Protein AF-A0A6I1W242-F1 (afdb_monomer)

Radius of gyration: 42.62 Å; Cα contacts (8 Å, |Δi|>4): 90; chains: 1; bounding box: 110×30×135 Å

Solvent-accessible surface area (backbone atoms only — not comparable to full-atom values): 15247 Å² total; per-residue (Å²): 80,67,44,73,43,41,58,95,74,35,85,92,40,70,44,79,77,44,82,46,81,60,97,54,82,74,78,93,69,61,89,66,45,49,77,55,68,86,46,95,60,32,31,38,37,34,41,68,89,64,54,77,47,79,47,56,86,70,88,88,85,89,86,69,98,73,87,86,86,87,70,98,73,85,88,86,88,71,98,73,87,87,88,86,73,97,75,87,87,86,87,86,70,95,71,87,85,85,90,86,63,95,83,72,87,87,88,85,65,98,82,74,84,89,85,86,56,96,74,81,78,91,85,87,70,98,82,77,85,87,86,86,70,96,79,80,85,84,85,86,71,96,70,87,85,86,85,88,72,94,71,85,88,84,85,86,62,92,90,68,84,89,86,87,61,103,72,79,80,49,77,56,101,90,45,41,54,65,57,54,51,51,57,50,52,52,50,54,52,52,53,52,51,55,60,72,69,62,78,82,77,86,76,90,130

Sequence (205 aa):
MVVVNFAYGIPIKPFIQNILPHGLSLPKVPKGDQIWQHSETAQQRVDADGNWSRQTDGRIQDFSADREVQALDNQEHYQSHSQTVDDHSKETVGGVKTIEALGAVKLLSGVSMSVAAVDDLHQATGRDLNLVVGDKYNATVGGDMQERIEGLRKSVAEDGQRSVAPKNWIGYKSLNLFQVVCDLLDLVQEMNTQLAGHTHLPGPS

Mean predicted aligned error: 10.01 Å

Secondary structure (DSSP, 8-state):
-EEEEEGGG-TT-EEEEEE---SSPPP---TT-EEEEEETTEEEEE-TT--EEEE-SS------S------S------S------SS------SS------SS------SS------SS------SS------SS------SS------SS------SS------SS---EETTEEHHHHHHHHHHHHHHHHHHHHH--PPPPP-

Foldseek 3Di:
DFDWDAVVNDPVRIDTPDDDDDPDDDDPDPPQKDWDAPDPQAIWIQHNVGDIDGGHPDDDDDDDPDDDDDDPDDDDDDPDDDDDDPDDDDDDDPDDDDDDDPPDDDDDDPPDDDDDDPDDDDDDDPDDDDDDDDPDDDDDDPDDDDDDDPDDDDDDDDPDDDDDDPDDADDDDPDGPVVVVVVVVVVVVVVVVVVVPDDDDDDDD

Structure (mmCIF, N/CA/C/O backbone):
data_AF-A0A6I1W242-F1
#
_entry.id   AF-A0A6I1W242-F1
#
loop_
_atom_site.group_PDB
_atom_site.id
_atom_site.type_symbol
_atom_site.label_atom_id
_atom_site.label_alt_id
_atom_site.label_comp_id
_atom_site.label_asym_id
_atom_site.label_entity_id
_atom_site.label_seq_id
_atom_site.pdbx_PDB_ins_code
_atom_site.Cartn_x
_atom_site.Cartn_y
_atom_site.Cartn_z
_atom_site.occupancy
_atom_site.B_iso_or_equiv
_atom_site.auth_seq_id
_atom_site.auth_comp_id
_atom_site.auth_asym_id
_atom_site.auth_atom_id
_atom_site.pdbx_PDB_model_num
ATOM 1 N N . MET A 1 1 ? 33.284 -2.658 -58.516 1.00 73.38 1 MET A N 1
ATOM 2 C CA . MET A 1 1 ? 34.566 -1.983 -58.806 1.00 73.38 1 MET A CA 1
ATOM 3 C C . MET A 1 1 ? 35.382 -2.112 -57.540 1.00 73.38 1 MET A C 1
ATOM 5 O O . MET A 1 1 ? 34.801 -2.027 -56.474 1.00 73.38 1 MET A O 1
ATOM 9 N N . VAL A 1 2 ? 36.671 -2.405 -57.601 1.00 84.06 2 VAL A N 1
ATOM 10 C CA . VAL A 1 2 ? 37.490 -2.584 -56.390 1.00 84.06 2 VAL A CA 1
ATOM 11 C C . VAL A 1 2 ? 38.633 -1.583 -56.410 1.00 84.06 2 VAL A C 1
ATOM 13 O O . VAL A 1 2 ? 39.138 -1.256 -57.481 1.00 84.06 2 VAL A O 1
ATOM 16 N N . VAL A 1 3 ? 39.023 -1.084 -55.240 1.00 88.12 3 VAL A N 1
ATOM 17 C CA . VAL A 1 3 ? 40.263 -0.324 -55.070 1.00 88.12 3 VAL A CA 1
ATOM 18 C C . VAL A 1 3 ? 41.350 -1.334 -54.734 1.00 88.12 3 VAL A C 1
ATOM 20 O O . VAL A 1 3 ? 41.378 -1.886 -53.631 1.00 88.12 3 VAL A O 1
ATOM 23 N N . VAL A 1 4 ? 42.210 -1.611 -55.711 1.00 88.50 4 VAL A N 1
ATOM 24 C CA . VAL A 1 4 ? 43.399 -2.450 -55.529 1.00 88.50 4 VAL A CA 1
ATOM 25 C C . VAL A 1 4 ? 44.562 -1.546 -55.161 1.00 88.50 4 VAL A C 1
ATOM 27 O O . VAL A 1 4 ? 44.801 -0.547 -55.837 1.00 88.50 4 VAL A O 1
ATOM 30 N N . ASN A 1 5 ? 45.281 -1.909 -54.105 1.00 92.25 5 ASN A N 1
ATOM 31 C CA . ASN A 1 5 ? 46.513 -1.248 -53.709 1.00 92.25 5 ASN A CA 1
ATOM 32 C C . ASN A 1 5 ? 47.670 -2.244 -53.666 1.00 92.25 5 ASN A C 1
ATOM 34 O O . ASN A 1 5 ? 47.464 -3.455 -53.685 1.00 92.25 5 ASN A O 1
ATOM 38 N N . PHE A 1 6 ? 48.897 -1.735 -53.629 1.00 94.06 6 PHE A N 1
ATOM 39 C CA . PHE A 1 6 ? 50.103 -2.554 -53.700 1.00 94.06 6 PHE A CA 1
ATOM 40 C C . PHE A 1 6 ? 50.882 -2.447 -52.398 1.00 94.06 6 PHE A C 1
ATOM 42 O O . PHE A 1 6 ? 51.293 -1.354 -52.000 1.00 94.06 6 PHE A O 1
ATOM 49 N N . ALA A 1 7 ? 51.081 -3.577 -51.719 1.00 89.25 7 ALA A N 1
ATOM 50 C CA . ALA A 1 7 ? 51.806 -3.602 -50.456 1.00 89.25 7 ALA A CA 1
ATOM 51 C C . ALA A 1 7 ? 53.214 -3.027 -50.661 1.00 89.25 7 ALA A C 1
ATOM 53 O O . ALA A 1 7 ? 53.950 -3.473 -51.544 1.00 89.25 7 ALA A O 1
ATOM 54 N N . TYR A 1 8 ? 53.578 -2.024 -49.856 1.00 88.88 8 TYR A N 1
ATOM 55 C CA . TYR A 1 8 ? 54.863 -1.316 -49.950 1.00 88.88 8 TYR A CA 1
ATOM 56 C C . TYR A 1 8 ? 55.146 -0.695 -51.335 1.00 88.88 8 TYR A C 1
ATOM 58 O O . TYR A 1 8 ? 56.302 -0.506 -51.699 1.00 88.88 8 TYR A O 1
ATOM 66 N N . GLY A 1 9 ? 54.109 -0.422 -52.136 1.00 87.69 9 GLY A N 1
ATOM 67 C CA . GLY A 1 9 ? 54.257 0.063 -53.512 1.00 87.69 9 GLY A CA 1
ATOM 68 C C . GLY A 1 9 ? 54.788 -0.983 -54.499 1.00 87.69 9 GLY A C 1
ATOM 69 O O . GLY A 1 9 ? 55.141 -0.625 -55.618 1.00 87.69 9 GLY A O 1
ATOM 70 N N . ILE A 1 10 ? 54.855 -2.264 -54.112 1.00 92.62 10 ILE A N 1
ATOM 71 C CA . ILE A 1 10 ? 55.388 -3.351 -54.943 1.00 92.62 10 ILE A CA 1
ATOM 72 C C . ILE A 1 10 ? 54.295 -3.844 -55.911 1.00 92.62 10 ILE A C 1
ATOM 74 O O . ILE A 1 10 ? 53.351 -4.499 -55.457 1.00 92.62 10 ILE A O 1
ATOM 78 N N . PRO A 1 11 ? 54.425 -3.642 -57.241 1.00 89.75 11 PRO A N 1
ATOM 79 C CA . PRO A 1 11 ? 53.366 -3.963 -58.209 1.00 89.75 11 PRO A CA 1
ATOM 80 C C . PRO A 1 11 ? 52.970 -5.446 -58.259 1.00 89.75 11 PRO A C 1
ATOM 82 O O . PRO A 1 11 ? 51.874 -5.790 -58.682 1.00 89.75 11 PRO A O 1
ATOM 85 N N . ILE A 1 12 ? 53.849 -6.342 -57.799 1.00 92.38 12 ILE A N 1
ATOM 86 C CA . ILE A 1 12 ? 53.593 -7.789 -57.752 1.00 92.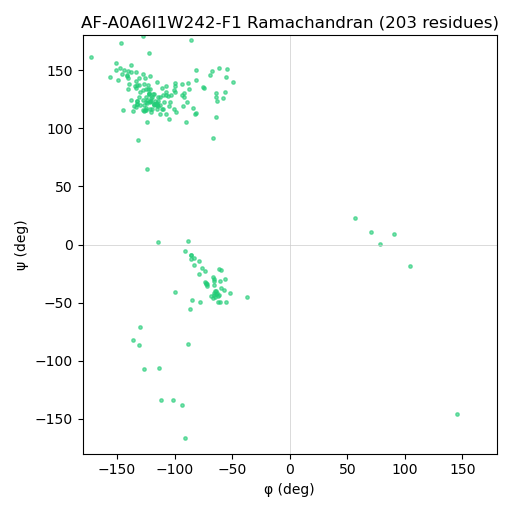38 12 ILE A CA 1
ATOM 87 C C . ILE A 1 12 ? 52.902 -8.252 -56.457 1.00 92.38 12 ILE A C 1
ATOM 89 O O . ILE A 1 12 ? 52.705 -9.449 -56.268 1.00 92.38 12 ILE A O 1
ATOM 93 N N . LYS A 1 13 ? 52.548 -7.333 -55.547 1.00 91.06 13 LYS A N 1
ATOM 94 C CA . LYS A 1 13 ? 51.862 -7.639 -54.280 1.00 91.06 13 LYS A CA 1
ATOM 95 C C . LYS A 1 13 ? 50.549 -6.857 -54.140 1.00 91.06 13 LYS A C 1
ATOM 97 O O . LYS A 1 13 ? 50.452 -5.992 -53.262 1.00 91.06 13 LYS A O 1
ATOM 102 N N . PRO A 1 14 ? 49.549 -7.111 -55.001 1.00 91.75 14 PRO A N 1
ATOM 103 C CA . PRO A 1 14 ? 48.255 -6.459 -54.878 1.00 91.75 14 PRO A CA 1
ATOM 104 C C . PRO A 1 14 ? 47.496 -6.961 -53.641 1.00 91.75 14 PRO A C 1
ATOM 106 O O . PRO A 1 14 ? 47.549 -8.142 -53.299 1.00 91.75 14 PRO A O 1
ATOM 109 N N . PHE A 1 15 ? 46.735 -6.074 -53.011 1.00 89.38 15 PHE A N 1
ATOM 110 C CA . PHE A 1 15 ? 45.684 -6.412 -52.059 1.00 89.38 15 PHE A CA 1
ATOM 111 C C . PHE A 1 15 ? 44.455 -5.531 -52.307 1.00 89.38 15 PHE A C 1
ATOM 113 O O . PHE A 1 15 ? 44.549 -4.430 -52.856 1.00 89.38 15 PHE A O 1
ATOM 120 N N . ILE A 1 16 ? 43.280 -6.023 -51.923 1.00 90.31 16 ILE A N 1
ATOM 121 C CA . ILE A 1 16 ? 42.033 -5.265 -52.039 1.00 90.31 16 ILE A CA 1
ATOM 122 C C . ILE A 1 16 ? 41.921 -4.371 -50.807 1.00 90.31 16 ILE A C 1
ATOM 124 O O . ILE A 1 16 ? 41.847 -4.877 -49.691 1.00 90.31 16 ILE A O 1
ATOM 128 N N . GLN A 1 17 ? 41.910 -3.052 -51.007 1.00 86.75 17 GLN A N 1
ATOM 129 C CA . GLN A 1 17 ? 41.689 -2.104 -49.915 1.00 86.75 17 GLN A CA 1
ATOM 130 C C . GLN A 1 17 ? 40.196 -1.904 -49.663 1.00 86.75 17 GLN A C 1
ATOM 132 O O . GLN A 1 17 ? 39.762 -1.963 -48.523 1.00 86.75 17 GLN A O 1
ATOM 137 N N . ASN A 1 18 ? 39.423 -1.674 -50.728 1.00 80.94 18 ASN A N 1
ATOM 138 C CA . ASN A 1 18 ? 37.984 -1.433 -50.648 1.00 80.94 18 ASN A CA 1
ATOM 139 C C . ASN A 1 18 ? 37.260 -2.130 -51.804 1.00 80.94 18 ASN A C 1
ATOM 141 O O . ASN A 1 18 ? 37.734 -2.123 -52.943 1.00 80.94 18 ASN A O 1
ATOM 145 N N . ILE A 1 19 ? 36.068 -2.661 -51.535 1.00 80.44 19 ILE A N 1
ATOM 146 C CA . ILE A 1 19 ? 35.127 -3.106 -52.566 1.00 80.44 19 ILE A CA 1
ATOM 147 C C . ILE A 1 19 ? 34.075 -2.007 -52.726 1.00 80.44 19 ILE A C 1
ATOM 149 O O . ILE A 1 19 ? 33.344 -1.705 -51.790 1.00 80.44 19 ILE A O 1
ATOM 153 N N . LEU A 1 20 ? 34.010 -1.392 -53.908 1.00 78.50 20 LEU A N 1
ATOM 154 C CA . LEU A 1 20 ? 33.016 -0.376 -54.247 1.00 78.50 20 LEU A CA 1
ATOM 155 C C . LEU A 1 20 ? 31.812 -1.043 -54.935 1.00 78.50 20 LEU A C 1
ATOM 157 O O . LEU A 1 20 ? 32.000 -1.779 -55.921 1.00 78.50 20 LEU A O 1
ATOM 161 N N . PRO A 1 21 ? 30.578 -0.778 -54.472 1.00 69.69 21 PRO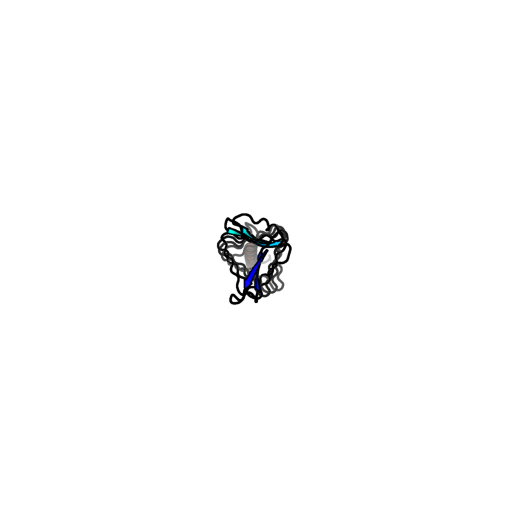 A N 1
ATOM 162 C CA . PRO A 1 21 ? 29.375 -1.322 -55.085 1.00 69.69 21 PRO A CA 1
ATOM 163 C C . PRO A 1 21 ? 29.256 -0.770 -56.509 1.00 69.69 21 PRO A C 1
ATOM 165 O O . PRO A 1 21 ? 29.038 0.417 -56.723 1.00 69.69 21 PRO A O 1
ATOM 168 N N . HIS A 1 22 ? 29.465 -1.626 -57.505 1.00 65.69 22 HIS A N 1
ATOM 169 C CA . HIS A 1 22 ? 29.358 -1.270 -58.919 1.00 65.69 22 HIS A CA 1
ATOM 170 C C . HIS A 1 22 ? 28.284 -2.145 -59.542 1.00 65.69 22 HIS A C 1
ATOM 172 O O . HIS A 1 22 ? 28.336 -3.361 -59.385 1.00 65.69 22 HIS A O 1
ATOM 178 N N . GLY A 1 23 ? 27.309 -1.522 -60.202 1.00 65.69 23 GLY A N 1
ATOM 179 C CA . GLY A 1 23 ? 26.122 -2.209 -60.720 1.00 65.69 23 GLY A CA 1
ATOM 180 C C . GLY A 1 23 ? 25.051 -2.521 -59.667 1.00 65.69 23 GLY A C 1
ATOM 181 O O . GLY A 1 23 ? 24.012 -3.067 -60.017 1.00 65.69 23 GLY A O 1
ATOM 182 N N . LEU A 1 24 ? 25.269 -2.151 -58.400 1.00 63.22 24 LEU A N 1
ATOM 183 C CA . LEU A 1 24 ? 24.272 -2.230 -57.333 1.00 63.22 24 LEU A CA 1
ATOM 184 C C . LEU A 1 24 ? 23.797 -0.817 -56.999 1.00 63.22 24 LEU A C 1
ATOM 186 O O . LEU A 1 24 ? 24.618 0.070 -56.758 1.00 63.22 24 LEU A O 1
ATOM 190 N N . SER A 1 25 ? 22.482 -0.598 -56.982 1.00 62.00 25 SER A N 1
ATOM 191 C CA . SER A 1 25 ? 21.918 0.633 -56.434 1.00 62.00 25 SER A CA 1
ATOM 192 C C . SER A 1 25 ? 22.234 0.691 -54.944 1.00 62.00 25 SER A C 1
ATOM 194 O O . SER A 1 25 ? 21.918 -0.251 -54.215 1.00 62.00 25 SER A O 1
ATOM 196 N N . LEU A 1 26 ? 22.835 1.792 -54.489 1.00 63.25 26 LEU A N 1
ATOM 197 C CA . LEU A 1 26 ? 22.922 2.068 -53.059 1.00 63.25 26 LEU A CA 1
ATOM 198 C C . LEU A 1 26 ? 21.501 2.053 -52.470 1.00 63.25 26 LEU A C 1
ATOM 200 O O . LEU A 1 26 ? 20.568 2.501 -53.150 1.00 63.25 26 LEU A O 1
ATOM 204 N N . PRO A 1 27 ? 21.315 1.557 -51.233 1.00 65.19 27 PRO A N 1
ATOM 205 C CA . PRO A 1 27 ? 20.060 1.747 -50.523 1.00 65.19 27 PRO A CA 1
ATOM 206 C C . PRO A 1 27 ? 19.674 3.227 -50.588 1.00 65.19 27 PRO A C 1
ATOM 208 O O . PRO A 1 27 ? 20.545 4.095 -50.504 1.00 65.19 27 PRO A O 1
ATOM 211 N N . LYS A 1 28 ? 18.387 3.530 -50.784 1.00 70.75 28 LYS A N 1
ATOM 212 C CA . LYS A 1 28 ? 17.911 4.917 -50.809 1.00 70.75 28 LYS A CA 1
ATOM 213 C C . LYS A 1 28 ? 18.077 5.521 -49.413 1.00 70.75 28 LYS A C 1
ATOM 215 O O . LYS A 1 28 ? 17.188 5.394 -48.583 1.00 70.75 28 LYS A O 1
ATOM 220 N N . VAL A 1 29 ? 19.215 6.160 -49.165 1.00 81.31 29 VAL A N 1
ATOM 221 C CA . VAL A 1 29 ? 19.476 6.944 -47.955 1.00 81.31 29 VAL A CA 1
ATOM 222 C C . VAL A 1 29 ? 19.247 8.414 -48.310 1.00 81.31 29 VAL A C 1
ATOM 224 O O . VAL A 1 29 ? 19.959 8.936 -49.175 1.00 81.31 29 VAL A O 1
ATOM 227 N N . PRO A 1 30 ? 18.233 9.081 -47.730 1.00 83.12 30 PRO A N 1
ATOM 228 C CA . PRO A 1 30 ? 18.022 10.510 -47.924 1.00 83.12 30 PRO A CA 1
ATOM 229 C C . PRO A 1 30 ? 19.270 11.326 -47.570 1.00 83.12 30 PRO A C 1
ATOM 231 O O . PRO A 1 30 ? 20.089 10.937 -46.739 1.00 83.12 30 PRO A O 1
ATOM 234 N N . LYS A 1 31 ? 19.437 12.480 -48.220 1.00 84.19 31 LYS A N 1
ATOM 235 C CA . LYS A 1 31 ? 20.585 13.354 -47.965 1.00 84.19 31 LYS A CA 1
ATOM 236 C C . LYS A 1 31 ? 20.548 13.851 -46.515 1.00 84.19 31 LYS A C 1
ATOM 238 O O . LYS A 1 31 ? 19.601 14.531 -46.145 1.00 84.19 31 LYS A O 1
ATOM 243 N N . GLY A 1 32 ? 21.621 13.597 -45.768 1.00 86.44 32 GLY A N 1
ATOM 244 C CA . GLY A 1 32 ? 21.771 14.015 -44.367 1.00 86.44 32 GLY A CA 1
ATOM 245 C C . GLY A 1 32 ? 21.583 12.875 -43.368 1.00 86.44 32 GLY A C 1
ATOM 246 O O . GLY A 1 32 ? 22.103 12.963 -42.262 1.00 86.44 32 GLY A O 1
ATOM 247 N N . ASP A 1 33 ? 20.952 11.780 -43.785 1.00 90.62 33 ASP A N 1
ATOM 248 C CA . ASP A 1 33 ? 20.716 10.633 -42.919 1.00 90.62 33 ASP A CA 1
ATOM 249 C C . ASP A 1 33 ? 21.944 9.724 -42.821 1.00 90.62 33 ASP A C 1
ATOM 251 O O . ASP A 1 33 ? 22.695 9.546 -43.787 1.00 90.62 33 ASP A O 1
ATOM 255 N N . GLN A 1 34 ? 22.093 9.059 -41.676 1.00 90.25 34 GLN A N 1
ATOM 256 C CA . GLN A 1 34 ? 22.987 7.912 -41.528 1.00 90.25 34 GLN A CA 1
ATOM 257 C C . GLN A 1 34 ? 22.179 6.711 -41.046 1.00 90.25 34 GLN A C 1
ATOM 259 O O . GLN A 1 34 ? 21.417 6.807 -40.086 1.00 90.25 34 GLN A O 1
ATOM 264 N N . ILE A 1 35 ? 22.335 5.578 -41.733 1.00 90.69 35 ILE A N 1
ATOM 265 C CA . ILE A 1 35 ? 21.567 4.358 -41.470 1.00 90.69 35 ILE A CA 1
ATOM 266 C C . ILE A 1 35 ? 22.530 3.187 -41.276 1.00 90.69 35 ILE A C 1
ATOM 268 O O . ILE A 1 35 ? 23.334 2.877 -42.158 1.00 90.69 35 ILE A O 1
ATOM 272 N N . TRP A 1 36 ? 22.415 2.511 -40.135 1.00 90.00 36 TRP A N 1
ATOM 273 C CA . TRP A 1 36 ? 23.018 1.209 -39.857 1.00 90.00 36 TRP A CA 1
ATOM 274 C C . TRP A 1 36 ? 21.917 0.151 -39.915 1.00 90.00 36 TRP A C 1
ATOM 276 O O . TRP A 1 36 ? 21.060 0.105 -39.037 1.00 90.00 36 TRP A O 1
ATOM 286 N N . GLN A 1 37 ? 21.907 -0.683 -40.956 1.00 89.31 37 GLN A N 1
ATOM 287 C CA . GLN A 1 37 ? 20.792 -1.597 -41.228 1.00 89.31 37 GLN A CA 1
ATOM 288 C C . GLN A 1 37 ? 21.246 -2.993 -41.648 1.00 89.31 37 GLN A C 1
ATOM 290 O O . GLN A 1 37 ? 22.259 -3.152 -42.330 1.00 89.31 37 GLN A O 1
ATOM 295 N N . HIS A 1 38 ? 20.431 -3.985 -41.289 1.00 87.12 38 HIS A N 1
ATOM 296 C CA . HIS A 1 38 ? 20.420 -5.309 -41.914 1.00 87.12 38 HIS A CA 1
ATOM 297 C C . HIS A 1 38 ? 19.275 -5.419 -42.940 1.00 87.12 38 HIS A C 1
ATOM 299 O O . HIS A 1 38 ? 19.464 -5.956 -44.030 1.00 87.12 38 HIS A O 1
ATOM 305 N N . SER A 1 39 ? 18.101 -4.872 -42.611 1.00 87.31 39 SER A N 1
ATOM 306 C CA . SER A 1 39 ? 16.901 -4.787 -43.456 1.00 87.31 39 SER A CA 1
ATOM 307 C C . SER A 1 39 ? 16.134 -3.497 -43.144 1.00 87.31 39 SER A C 1
ATOM 309 O O . SER A 1 39 ? 16.447 -2.805 -42.179 1.00 87.31 39 SER A O 1
ATOM 311 N N . GLU A 1 40 ? 15.086 -3.196 -43.914 1.00 84.94 40 GLU A N 1
ATOM 312 C CA . GLU A 1 40 ? 14.205 -2.048 -43.642 1.00 84.94 40 GLU A CA 1
ATOM 313 C C . GLU A 1 40 ? 13.506 -2.145 -42.270 1.00 84.94 40 GLU A C 1
ATOM 315 O O . GLU A 1 40 ? 13.273 -1.132 -41.615 1.00 84.94 40 GLU A O 1
ATOM 320 N N . THR A 1 41 ? 13.217 -3.364 -41.801 1.00 91.06 41 THR A N 1
ATOM 321 C CA . THR A 1 41 ? 12.591 -3.619 -40.494 1.00 91.06 41 THR A CA 1
ATOM 322 C C . THR A 1 41 ? 13.584 -3.690 -39.337 1.00 91.06 41 THR A C 1
ATOM 324 O O . THR A 1 41 ? 13.144 -3.644 -38.193 1.00 91.06 41 THR A O 1
ATOM 327 N N . ALA A 1 42 ? 14.894 -3.772 -39.605 1.00 95.06 42 ALA A N 1
ATOM 328 C CA . ALA A 1 42 ? 15.957 -3.902 -38.609 1.00 95.06 42 ALA A CA 1
ATOM 329 C C . ALA A 1 42 ? 17.091 -2.901 -38.886 1.00 95.06 42 ALA A C 1
ATOM 331 O O . ALA A 1 42 ? 18.057 -3.196 -39.605 1.00 95.06 42 ALA A O 1
ATOM 332 N N . GLN A 1 43 ? 16.963 -1.711 -38.294 1.00 93.81 43 GLN A N 1
ATOM 333 C CA . GLN A 1 43 ? 17.858 -0.581 -38.523 1.00 93.81 43 GLN A CA 1
ATOM 334 C C . GLN A 1 43 ? 17.977 0.362 -37.320 1.00 93.81 43 GLN A C 1
ATOM 336 O O . GLN A 1 43 ? 17.084 0.473 -36.478 1.00 93.81 43 GLN A O 1
ATOM 341 N N . GLN A 1 44 ? 19.092 1.083 -37.279 1.00 96.50 44 GLN A N 1
ATOM 342 C CA . GLN A 1 44 ? 19.274 2.294 -36.491 1.00 96.50 44 GLN A CA 1
ATOM 343 C C . GLN A 1 44 ? 19.546 3.450 -37.445 1.00 96.50 44 GLN A C 1
ATOM 345 O O . GLN A 1 44 ? 20.395 3.335 -38.331 1.00 96.50 44 GLN A O 1
ATOM 350 N N . ARG A 1 45 ? 18.815 4.549 -37.285 1.00 94.38 45 ARG A N 1
ATOM 351 C CA . ARG A 1 45 ? 18.892 5.706 -38.177 1.00 94.38 45 ARG A CA 1
ATOM 352 C C . ARG A 1 45 ? 18.975 6.989 -37.376 1.00 94.38 45 ARG A C 1
ATOM 354 O O . ARG A 1 45 ? 18.182 7.179 -36.456 1.00 94.38 45 ARG A O 1
ATOM 361 N N . VAL A 1 46 ? 19.891 7.856 -37.791 1.00 96.50 46 VAL A N 1
ATOM 362 C CA . VAL A 1 46 ? 19.876 9.282 -37.470 1.00 96.50 46 VAL A CA 1
ATOM 363 C C . VAL A 1 46 ? 19.455 10.049 -38.721 1.00 96.50 46 VAL A C 1
ATOM 365 O O . VAL A 1 46 ? 19.993 9.798 -39.804 1.00 96.50 46 VAL A O 1
ATOM 368 N N . ASP A 1 47 ? 18.448 10.909 -38.601 1.00 94.31 47 ASP A N 1
ATOM 369 C CA . ASP A 1 47 ? 17.989 11.752 -39.709 1.00 94.31 47 ASP A CA 1
ATOM 370 C C . ASP A 1 47 ? 18.798 13.057 -39.825 1.00 94.31 47 ASP A C 1
ATOM 372 O O . ASP A 1 47 ? 19.678 13.345 -39.010 1.00 94.31 47 ASP A O 1
ATOM 376 N N . ALA A 1 48 ? 18.511 13.848 -40.860 1.00 94.56 48 ALA A N 1
ATOM 377 C CA . ALA A 1 48 ? 19.163 15.137 -41.090 1.00 94.56 48 ALA A CA 1
ATOM 378 C C . ALA A 1 48 ? 18.980 16.160 -39.945 1.00 94.56 48 ALA A C 1
ATOM 380 O O . ALA A 1 48 ? 19.805 17.068 -39.827 1.00 94.56 48 ALA A O 1
ATOM 381 N N . ASP A 1 49 ? 17.944 16.006 -39.113 1.00 96.06 49 ASP A N 1
ATOM 382 C CA . ASP A 1 49 ? 17.654 16.869 -37.960 1.00 96.06 49 ASP A CA 1
ATOM 383 C C . ASP A 1 49 ? 18.321 16.354 -36.666 1.00 96.06 49 ASP A C 1
ATOM 385 O O . ASP A 1 49 ? 18.310 17.035 -35.640 1.00 96.06 49 ASP A O 1
ATOM 389 N N . GLY A 1 50 ? 18.954 15.175 -36.713 1.00 94.44 50 GLY A N 1
ATOM 390 C CA . GLY A 1 50 ? 19.663 14.555 -35.595 1.00 94.44 50 GLY A CA 1
ATOM 391 C C . GLY A 1 50 ? 18.803 13.629 -34.731 1.00 94.44 50 GLY A C 1
ATOM 392 O O . GLY A 1 50 ? 19.277 13.174 -33.686 1.00 94.44 50 GLY A O 1
ATOM 393 N N . ASN A 1 51 ? 17.571 13.314 -35.141 1.00 96.31 51 ASN A N 1
ATOM 394 C CA . ASN A 1 51 ? 16.706 12.399 -34.399 1.00 96.31 51 ASN A CA 1
ATOM 395 C C . ASN A 1 51 ? 17.178 10.958 -34.575 1.00 96.31 51 ASN A C 1
ATOM 397 O O . ASN A 1 51 ? 17.429 10.513 -35.695 1.00 96.31 51 ASN A O 1
ATOM 401 N N . TRP A 1 52 ? 17.233 10.204 -33.477 1.00 97.00 52 TRP A N 1
ATOM 402 C CA . TRP A 1 52 ? 17.613 8.793 -33.488 1.00 97.00 52 TRP A CA 1
ATOM 403 C C . TRP A 1 52 ? 16.389 7.883 -33.429 1.00 97.00 52 TRP A C 1
ATOM 405 O O . TRP A 1 52 ? 15.488 8.072 -32.615 1.00 97.00 52 TRP A O 1
ATOM 415 N N . SER A 1 53 ? 16.393 6.838 -34.253 1.00 95.94 53 SER A N 1
ATOM 416 C CA . SER A 1 53 ? 15.408 5.757 -34.220 1.00 95.94 53 SER A CA 1
ATOM 417 C C . SER A 1 53 ? 16.105 4.398 -34.236 1.00 95.94 53 SER A C 1
ATOM 419 O O . SER A 1 53 ? 17.064 4.187 -34.980 1.00 95.94 53 SER A O 1
ATOM 421 N N . ARG A 1 54 ? 15.625 3.468 -33.403 1.00 96.44 54 ARG A N 1
ATOM 422 C CA . ARG A 1 54 ? 16.034 2.056 -33.381 1.00 96.44 54 ARG A CA 1
ATOM 423 C C . ARG A 1 54 ? 14.793 1.210 -33.627 1.00 96.44 54 ARG A C 1
ATOM 425 O O . ARG A 1 54 ? 13.874 1.220 -32.816 1.00 96.44 54 ARG A O 1
ATOM 432 N N . GLN A 1 55 ? 14.786 0.471 -34.727 1.00 95.44 55 GLN A N 1
ATOM 433 C CA . GLN A 1 55 ? 13.684 -0.398 -35.120 1.00 95.44 55 GLN A CA 1
ATOM 434 C C . GLN A 1 55 ? 14.206 -1.810 -35.371 1.00 95.44 55 GLN A C 1
ATOM 436 O O . GLN A 1 55 ? 15.276 -1.990 -35.952 1.00 95.44 55 GLN A O 1
ATOM 441 N N . THR A 1 56 ? 13.461 -2.812 -34.912 1.00 96.00 56 THR A N 1
ATOM 442 C CA . THR A 1 56 ? 13.720 -4.223 -35.202 1.00 96.00 56 THR A CA 1
ATOM 443 C C . THR A 1 56 ? 12.433 -5.031 -35.052 1.00 96.00 56 THR A C 1
ATOM 445 O O . THR A 1 56 ? 11.618 -4.739 -34.179 1.00 96.00 56 THR A O 1
ATOM 448 N N . ASP A 1 57 ? 12.250 -6.040 -35.896 1.00 95.38 57 ASP A N 1
ATOM 449 C CA . ASP A 1 57 ? 11.276 -7.127 -35.720 1.00 95.38 57 ASP A CA 1
ATOM 450 C C . ASP A 1 57 ? 11.842 -8.279 -34.865 1.00 95.38 57 ASP A C 1
ATOM 452 O O . ASP A 1 57 ? 11.119 -9.193 -34.462 1.00 95.38 57 ASP A O 1
ATOM 456 N N . GLY A 1 58 ? 13.144 -8.227 -34.571 1.00 94.31 58 GLY A N 1
ATOM 457 C CA . GLY A 1 58 ? 13.853 -9.156 -33.708 1.00 94.31 58 GLY A CA 1
ATOM 458 C C . GLY A 1 58 ? 13.901 -8.724 -32.241 1.00 94.31 58 GLY A C 1
ATOM 459 O O . GLY A 1 58 ? 13.209 -7.821 -31.777 1.00 94.31 58 GLY A O 1
ATOM 460 N N . ARG A 1 59 ? 14.765 -9.394 -31.475 1.00 96.38 59 ARG A N 1
ATOM 461 C CA . ARG A 1 59 ? 14.965 -9.122 -30.047 1.00 96.38 59 ARG A CA 1
ATOM 462 C C . ARG A 1 59 ? 16.024 -8.039 -29.829 1.00 96.38 59 ARG A C 1
ATOM 464 O O . ARG A 1 59 ? 17.090 -8.086 -30.436 1.00 96.38 59 ARG A O 1
ATOM 471 N N . ILE A 1 60 ? 15.764 -7.136 -28.886 1.00 96.75 60 ILE A N 1
ATOM 472 C CA . ILE A 1 60 ? 16.765 -6.232 -28.307 1.00 96.75 60 ILE A CA 1
ATOM 473 C C . ILE A 1 60 ? 17.228 -6.804 -26.965 1.00 96.75 60 ILE A C 1
ATOM 475 O O . ILE A 1 60 ? 16.405 -7.184 -26.134 1.00 96.75 60 ILE A O 1
ATOM 479 N N . GLN A 1 61 ? 18.543 -6.880 -26.763 1.00 96.81 61 GLN A N 1
ATOM 480 C CA . GLN A 1 61 ? 19.161 -7.173 -25.472 1.00 96.81 61 GLN A CA 1
ATOM 481 C C . GLN A 1 61 ? 20.274 -6.158 -25.253 1.00 96.81 61 GLN A C 1
ATOM 483 O O . GLN A 1 61 ? 21.175 -6.057 -26.084 1.00 96.81 61 GLN A O 1
ATOM 488 N N . ASP A 1 62 ? 20.203 -5.431 -24.146 1.00 95.94 62 ASP A N 1
ATOM 489 C CA . ASP A 1 62 ? 21.226 -4.472 -23.758 1.00 95.94 62 ASP A CA 1
ATOM 490 C C . ASP A 1 62 ? 21.865 -4.980 -22.458 1.00 95.94 62 ASP A C 1
ATOM 492 O O . ASP A 1 62 ? 21.178 -5.219 -21.466 1.00 95.94 62 ASP A O 1
ATOM 496 N N . PHE A 1 63 ? 23.180 -5.194 -22.490 1.00 96.06 63 PHE A N 1
ATOM 497 C CA . PHE A 1 63 ? 23.978 -5.586 -21.332 1.00 96.06 63 PHE A CA 1
ATOM 498 C C . PHE A 1 63 ? 24.963 -4.465 -21.049 1.00 96.06 63 PHE A C 1
ATOM 500 O O . PHE A 1 63 ? 25.770 -4.109 -21.909 1.00 96.06 63 PHE A O 1
ATOM 507 N N . SER A 1 64 ? 24.897 -3.910 -19.850 1.00 96.00 64 SER A N 1
ATOM 508 C CA . SER A 1 64 ? 25.738 -2.795 -19.445 1.00 96.00 64 SER A CA 1
ATOM 509 C C . SER A 1 64 ? 26.079 -2.915 -17.968 1.00 96.00 64 SER A C 1
ATOM 511 O O . SER A 1 64 ? 25.272 -3.398 -17.179 1.00 96.00 64 SER A O 1
ATOM 513 N N . ALA A 1 65 ? 27.280 -2.474 -17.596 1.00 96.62 65 ALA A N 1
ATOM 514 C CA . ALA A 1 65 ? 27.646 -2.332 -16.189 1.00 96.62 65 ALA A CA 1
ATOM 515 C C . ALA A 1 65 ? 26.925 -1.138 -15.544 1.00 96.62 65 ALA A C 1
ATOM 517 O O . ALA A 1 65 ? 26.558 -1.202 -14.377 1.00 96.62 65 ALA A O 1
ATOM 518 N N . ASP A 1 66 ? 26.706 -0.078 -16.324 1.00 96.69 66 ASP A N 1
ATOM 519 C CA . ASP A 1 66 ? 25.984 1.121 -15.918 1.00 96.69 66 ASP A CA 1
ATOM 520 C C . ASP A 1 66 ? 25.124 1.628 -17.082 1.00 96.69 66 ASP A C 1
ATOM 522 O O . ASP A 1 66 ? 25.501 1.488 -18.251 1.00 96.69 66 ASP A O 1
ATOM 526 N N . ARG A 1 67 ? 23.953 2.174 -16.764 1.00 96.81 67 ARG A N 1
ATOM 527 C CA . ARG A 1 67 ? 23.025 2.773 -17.724 1.00 96.81 67 ARG A CA 1
ATOM 528 C C . ARG A 1 67 ? 22.339 3.955 -17.062 1.00 96.81 67 ARG A C 1
ATOM 530 O O . ARG A 1 67 ? 21.509 3.785 -16.175 1.00 96.81 67 ARG A O 1
ATOM 537 N N . GLU A 1 68 ? 22.601 5.133 -17.604 1.00 96.50 68 GLU A N 1
ATOM 538 C CA . GLU A 1 68 ? 21.918 6.363 -17.240 1.00 96.50 68 GLU A CA 1
ATOM 539 C C . GLU A 1 68 ? 21.031 6.823 -18.400 1.00 96.50 68 GLU A C 1
ATOM 541 O O . GLU A 1 68 ? 21.440 6.811 -19.562 1.00 96.50 68 GLU A O 1
ATOM 546 N N . VAL A 1 69 ? 19.796 7.211 -18.085 1.00 96.62 69 VAL A N 1
ATOM 547 C CA . VAL A 1 69 ? 18.863 7.804 -19.045 1.00 96.62 69 VAL A CA 1
ATOM 548 C C . VAL A 1 69 ? 18.415 9.138 -18.474 1.00 96.62 69 VAL A C 1
ATOM 550 O O . VAL A 1 69 ? 17.774 9.184 -17.428 1.00 96.62 69 VAL A O 1
ATOM 553 N N . GLN A 1 70 ? 18.754 10.220 -19.166 1.00 96.31 70 GLN A N 1
ATOM 554 C CA . GLN A 1 70 ? 18.283 11.562 -18.850 1.00 96.31 70 GLN A CA 1
ATOM 555 C C . GLN A 1 70 ? 17.453 12.068 -20.024 1.00 96.31 70 GLN A C 1
ATOM 557 O O . GLN A 1 70 ? 17.930 12.116 -21.157 1.00 96.31 70 GLN A O 1
ATOM 562 N N . ALA A 1 71 ? 16.210 12.442 -19.749 1.00 95.81 71 ALA A N 1
ATOM 563 C CA . ALA A 1 71 ? 15.300 13.003 -20.732 1.00 95.81 71 ALA A CA 1
ATOM 564 C C . ALA A 1 71 ? 14.430 14.073 -20.068 1.00 95.81 71 ALA A C 1
ATOM 566 O O . ALA A 1 71 ? 14.147 13.996 -18.873 1.00 95.81 71 ALA A O 1
ATOM 567 N N . LEU A 1 72 ? 14.007 15.069 -20.849 1.00 96.44 72 LEU A N 1
ATOM 568 C CA . LEU A 1 72 ? 13.010 16.044 -20.396 1.00 96.44 72 LEU A CA 1
ATOM 569 C C . LEU A 1 72 ? 11.615 15.411 -20.302 1.00 96.44 72 LEU A C 1
ATOM 571 O O . LEU A 1 72 ? 10.858 15.743 -19.397 1.00 96.44 72 LEU A O 1
ATOM 575 N N . ASP A 1 73 ? 11.306 14.498 -21.225 1.00 96.81 73 ASP A N 1
ATOM 576 C CA . ASP A 1 73 ? 10.097 13.678 -21.243 1.00 96.81 73 ASP A CA 1
ATOM 577 C C . ASP A 1 73 ? 10.466 12.251 -21.668 1.00 96.81 73 ASP A C 1
ATOM 579 O O . ASP A 1 73 ? 11.282 12.067 -22.575 1.00 96.81 73 ASP A O 1
ATOM 583 N N . ASN A 1 74 ? 9.882 11.250 -21.010 1.00 96.56 74 ASN A N 1
ATOM 584 C CA . ASN A 1 74 ? 10.063 9.839 -21.344 1.00 96.56 74 ASN A CA 1
ATOM 585 C C . ASN A 1 74 ? 8.705 9.142 -21.316 1.00 96.56 74 ASN A C 1
ATOM 587 O O . ASN A 1 74 ? 8.058 9.070 -20.272 1.00 96.56 74 ASN A O 1
ATOM 591 N N . GLN A 1 75 ? 8.302 8.597 -22.459 1.00 96.69 75 GLN A N 1
ATOM 592 C CA . GLN A 1 75 ? 7.065 7.843 -22.602 1.00 96.69 75 GLN A CA 1
ATOM 593 C C . GLN A 1 75 ? 7.392 6.433 -23.063 1.00 96.69 75 GLN A C 1
ATOM 595 O O . GLN A 1 75 ? 8.045 6.230 -24.086 1.00 96.69 75 GLN A O 1
ATOM 600 N N . GLU A 1 76 ? 6.899 5.455 -22.315 1.00 96.56 76 GLU A N 1
ATOM 601 C CA . GLU A 1 76 ? 7.095 4.048 -22.619 1.00 96.56 76 GLU A CA 1
ATOM 602 C C . GLU A 1 76 ? 5.737 3.369 -22.766 1.00 96.56 76 GLU A C 1
ATOM 604 O O . GLU A 1 76 ? 4.855 3.507 -21.917 1.00 96.56 76 GLU A O 1
ATOM 609 N N . HIS A 1 77 ? 5.558 2.634 -23.862 1.00 96.56 77 HIS A N 1
ATOM 610 C CA . HIS A 1 77 ? 4.335 1.892 -24.131 1.00 96.56 77 HIS A CA 1
ATOM 611 C C . HIS A 1 77 ? 4.658 0.414 -24.300 1.00 96.56 77 HIS A C 1
ATOM 613 O O . HIS A 1 77 ? 5.442 0.026 -25.168 1.00 96.56 77 HIS A O 1
ATOM 619 N N . TYR A 1 78 ? 4.018 -0.413 -23.481 1.00 96.06 78 TYR A N 1
ATOM 620 C CA . TYR A 1 78 ? 4.232 -1.850 -23.461 1.00 96.06 78 TYR A CA 1
ATOM 621 C C . TYR A 1 78 ? 2.896 -2.581 -23.504 1.00 96.06 78 TYR A C 1
ATOM 623 O O . TYR A 1 78 ? 1.941 -2.190 -22.836 1.00 96.06 78 TYR A O 1
ATOM 631 N N . GLN A 1 79 ? 2.854 -3.708 -24.213 1.00 96.94 79 GLN A N 1
ATOM 632 C CA . GLN A 1 79 ? 1.767 -4.675 -24.041 1.00 96.94 79 GLN A CA 1
ATOM 633 C C . GLN A 1 79 ? 1.894 -5.419 -22.698 1.00 96.94 79 GLN A C 1
ATOM 635 O O . GLN A 1 79 ? 0.896 -5.777 -22.079 1.00 96.94 79 GLN A O 1
ATOM 640 N N . SER A 1 80 ? 3.130 -5.662 -22.254 1.00 96.38 80 SER A N 1
ATOM 641 C CA . SER A 1 80 ? 3.474 -6.311 -20.989 1.00 96.38 80 SER A CA 1
ATOM 642 C C . SER A 1 80 ? 4.806 -5.764 -20.482 1.00 96.38 80 SER A C 1
ATOM 644 O O . SER A 1 80 ? 5.719 -5.542 -21.276 1.00 96.38 80 SER A O 1
ATOM 646 N N . HIS A 1 81 ? 4.918 -5.568 -19.170 1.00 97.06 81 HIS A N 1
ATOM 647 C CA . HIS A 1 81 ? 6.135 -5.121 -18.503 1.00 97.06 81 HIS A CA 1
ATOM 648 C C . HIS A 1 81 ? 6.381 -5.977 -17.256 1.00 97.06 81 HIS A C 1
ATOM 650 O O . HIS A 1 81 ? 5.457 -6.261 -16.493 1.00 97.06 81 HIS A O 1
ATOM 656 N N . SER A 1 82 ? 7.630 -6.391 -17.059 1.00 97.38 82 SER A N 1
ATOM 657 C CA . SER A 1 82 ? 8.087 -7.105 -15.871 1.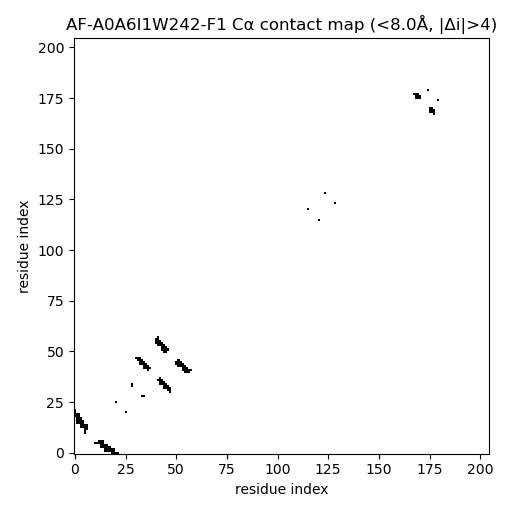00 97.38 82 SER A CA 1
ATOM 658 C C . SER A 1 82 ? 9.462 -6.582 -15.505 1.00 97.38 82 SER A C 1
ATOM 660 O O . SER A 1 82 ? 10.335 -6.482 -16.365 1.00 97.38 82 SER A O 1
ATOM 662 N N . GLN A 1 83 ? 9.656 -6.306 -14.222 1.00 97.44 83 GLN A N 1
ATOM 663 C CA . GLN A 1 83 ? 10.920 -5.837 -13.685 1.00 97.44 83 GLN A CA 1
ATOM 664 C C . GLN A 1 83 ? 11.292 -6.687 -12.476 1.00 97.44 83 GLN A C 1
ATOM 666 O O . GLN A 1 83 ? 10.480 -6.912 -11.579 1.00 97.44 83 GLN A O 1
ATOM 671 N N . THR A 1 84 ? 12.533 -7.152 -12.457 1.00 97.94 84 THR A N 1
ATOM 672 C CA . THR A 1 84 ? 13.130 -7.856 -11.324 1.00 97.94 84 THR A CA 1
ATOM 673 C C . THR A 1 84 ? 14.370 -7.082 -10.918 1.00 97.94 84 THR A C 1
ATOM 675 O O . THR A 1 84 ? 15.167 -6.702 -11.773 1.00 97.94 84 THR A O 1
ATOM 678 N N . VAL A 1 85 ? 14.484 -6.793 -9.625 1.00 97.81 85 VAL A N 1
ATOM 679 C CA . VAL A 1 85 ? 15.595 -6.040 -9.043 1.00 97.81 85 VAL A CA 1
ATOM 680 C C . VAL A 1 85 ? 16.157 -6.890 -7.917 1.00 97.81 85 VAL A C 1
ATOM 682 O O . VAL A 1 85 ? 15.421 -7.226 -6.992 1.00 97.81 85 VAL A O 1
ATOM 685 N N . ASP A 1 86 ? 17.432 -7.254 -8.020 1.00 97.50 86 ASP A N 1
ATOM 686 C CA . ASP A 1 86 ? 18.065 -8.200 -7.092 1.00 97.50 86 ASP A CA 1
ATOM 687 C C . ASP A 1 86 ? 18.399 -7.577 -5.731 1.00 97.50 86 ASP A C 1
ATOM 689 O O . ASP A 1 86 ? 18.569 -8.296 -4.749 1.00 97.50 86 ASP A O 1
ATOM 693 N N . ASP A 1 87 ? 18.480 -6.247 -5.671 1.00 97.69 87 ASP A N 1
ATOM 694 C CA . ASP A 1 87 ? 18.797 -5.503 -4.455 1.00 97.69 87 ASP A CA 1
ATOM 695 C C . ASP A 1 87 ? 17.738 -4.423 -4.171 1.00 97.69 87 ASP A C 1
ATOM 697 O O . ASP A 1 87 ? 16.608 -4.732 -3.785 1.00 97.69 87 ASP A O 1
ATOM 701 N N . HIS A 1 88 ? 18.054 -3.142 -4.373 1.00 97.06 88 HIS A N 1
ATOM 702 C CA . HIS A 1 88 ? 17.163 -2.040 -4.013 1.00 97.06 88 HIS A CA 1
ATOM 703 C C . HIS A 1 88 ? 16.527 -1.367 -5.231 1.00 97.06 88 HIS A C 1
ATOM 705 O O . HIS A 1 88 ? 17.198 -1.026 -6.202 1.00 97.06 88 HIS A O 1
ATOM 711 N N . SER A 1 89 ? 15.223 -1.091 -5.140 1.00 97.81 89 SER A N 1
ATOM 712 C CA . SER A 1 89 ? 14.501 -0.228 -6.078 1.00 97.81 89 SER A CA 1
ATOM 713 C C . SER A 1 89 ? 14.022 1.022 -5.347 1.00 97.81 89 SER A C 1
ATOM 715 O O . SER A 1 89 ? 13.327 0.931 -4.334 1.00 97.81 89 SER A O 1
ATOM 717 N N . LYS A 1 90 ? 14.412 2.196 -5.847 1.00 97.44 90 LYS A N 1
ATOM 718 C CA . LYS A 1 90 ? 14.003 3.494 -5.310 1.00 97.44 90 LYS A CA 1
ATOM 719 C C . LYS A 1 90 ? 13.380 4.317 -6.422 1.00 97.44 90 LYS A C 1
ATOM 721 O O . LYS A 1 90 ? 13.960 4.462 -7.490 1.00 97.44 90 LYS A O 1
ATOM 726 N N . GLU A 1 91 ? 12.248 4.929 -6.114 1.00 97.38 91 GLU A N 1
ATOM 727 C CA . GLU A 1 91 ? 11.624 5.927 -6.968 1.00 97.38 91 GLU A CA 1
ATOM 728 C C . GLU A 1 91 ? 11.444 7.217 -6.172 1.00 97.38 91 GLU A C 1
ATOM 730 O O . GLU A 1 91 ? 11.094 7.198 -4.991 1.00 97.38 91 GLU A O 1
ATOM 735 N N . THR A 1 92 ? 11.742 8.355 -6.787 1.00 97.31 92 THR A N 1
ATOM 736 C CA . THR A 1 92 ? 11.579 9.669 -6.165 1.00 97.31 92 THR A CA 1
ATOM 737 C C . THR A 1 92 ? 10.955 10.591 -7.189 1.00 97.31 92 THR A C 1
ATOM 739 O O . THR A 1 92 ? 11.555 10.878 -8.219 1.00 97.31 92 THR A O 1
ATOM 742 N N . VAL A 1 93 ? 9.736 11.031 -6.899 1.00 97.75 93 VAL A N 1
ATOM 743 C CA . VAL A 1 93 ? 8.935 11.865 -7.790 1.00 97.75 93 VAL A CA 1
ATOM 744 C C . VAL A 1 93 ? 8.746 13.208 -7.101 1.00 97.75 93 VAL A C 1
ATOM 746 O O . VAL A 1 93 ? 8.172 13.266 -6.020 1.00 97.75 93 VAL A O 1
ATOM 749 N N . GLY A 1 94 ? 9.277 14.280 -7.697 1.00 96.88 94 GLY A N 1
ATOM 750 C CA . GLY A 1 94 ? 9.138 15.635 -7.147 1.00 96.88 94 GLY A CA 1
ATOM 751 C C . GLY A 1 94 ? 7.734 16.225 -7.324 1.00 96.88 94 GLY A C 1
ATOM 752 O O . GLY A 1 94 ? 7.353 17.128 -6.588 1.00 96.88 94 GLY A O 1
ATOM 753 N N . GLY A 1 95 ? 6.982 15.718 -8.305 1.00 96.88 95 GLY A N 1
ATOM 754 C CA . GLY A 1 95 ? 5.577 16.046 -8.540 1.00 96.88 95 GLY A CA 1
ATOM 755 C C . GLY A 1 95 ? 4.638 14.962 -8.010 1.00 96.88 95 GLY A C 1
ATOM 756 O O . GLY A 1 95 ? 4.794 14.467 -6.899 1.00 96.88 95 GLY A O 1
ATOM 757 N N . VAL A 1 96 ? 3.661 14.573 -8.828 1.00 97.75 96 VAL A N 1
ATOM 758 C CA . VAL A 1 96 ? 2.652 13.567 -8.472 1.00 97.75 96 VAL A CA 1
ATOM 759 C C . VAL A 1 96 ? 3.015 12.218 -9.081 1.00 97.75 96 VAL A C 1
ATOM 761 O O . VAL A 1 96 ? 3.316 12.132 -10.270 1.00 97.75 96 VAL A O 1
ATOM 764 N N . LYS A 1 97 ? 2.936 11.158 -8.273 1.00 97.88 97 LYS A N 1
ATOM 765 C CA . LYS A 1 97 ? 2.992 9.776 -8.747 1.00 97.88 97 LYS A CA 1
ATOM 766 C C . LYS A 1 97 ? 1.593 9.170 -8.727 1.00 97.88 97 LYS A C 1
ATOM 768 O O . LYS A 1 97 ? 0.987 9.075 -7.663 1.00 97.88 97 LYS A O 1
ATOM 773 N N . THR A 1 98 ? 1.134 8.693 -9.879 1.00 97.81 98 THR A N 1
ATOM 774 C CA . THR A 1 98 ? -0.165 8.028 -10.030 1.00 97.81 98 THR A CA 1
ATOM 775 C C . THR A 1 98 ? 0.040 6.594 -10.510 1.00 97.81 98 THR A C 1
ATOM 777 O O . THR A 1 98 ? 0.772 6.355 -11.466 1.00 97.81 98 THR A O 1
ATOM 780 N N . ILE A 1 99 ? -0.591 5.633 -9.828 1.00 97.00 99 ILE A N 1
ATOM 781 C CA . ILE A 1 99 ? -0.607 4.215 -10.207 1.00 97.00 99 ILE A CA 1
ATOM 782 C C . ILE A 1 99 ? -2.065 3.818 -10.412 1.00 97.00 99 ILE A C 1
ATOM 784 O O . ILE A 1 99 ? -2.840 3.788 -9.458 1.00 97.00 99 ILE A O 1
ATOM 788 N N . GLU A 1 100 ? -2.423 3.486 -11.646 1.00 96.38 100 GLU A N 1
ATOM 789 C CA . GLU A 1 100 ? -3.776 3.079 -12.015 1.00 96.38 100 GLU A CA 1
ATOM 790 C C . GLU A 1 100 ? -3.754 1.678 -12.620 1.00 96.38 100 GLU A C 1
ATOM 792 O O . GLU A 1 100 ? -2.931 1.360 -13.478 1.00 96.38 100 GLU A O 1
ATOM 797 N N . ALA A 1 101 ? -4.678 0.827 -12.177 1.00 96.62 101 ALA A N 1
ATOM 798 C CA . ALA A 1 101 ? -4.892 -0.490 -12.758 1.00 96.62 101 ALA A CA 1
ATOM 799 C C . ALA A 1 101 ? -6.395 -0.754 -12.874 1.00 96.62 101 ALA A C 1
ATOM 801 O O . ALA A 1 101 ? -7.106 -0.728 -11.873 1.00 96.62 101 ALA A O 1
ATOM 802 N N . LEU A 1 102 ? -6.873 -1.060 -14.086 1.00 96.06 102 LEU A N 1
ATOM 803 C CA . LEU A 1 102 ? -8.287 -1.393 -14.320 1.00 96.06 102 LEU A CA 1
ATOM 804 C C . LEU A 1 102 ? -8.701 -2.718 -13.662 1.00 96.06 102 LEU A C 1
ATOM 806 O O . LEU A 1 102 ? -9.869 -2.916 -13.347 1.00 96.06 102 LEU A O 1
ATOM 810 N N . GLY A 1 103 ? -7.747 -3.638 -13.496 1.00 96.06 103 GLY A N 1
ATOM 811 C CA . GLY A 1 103 ? -7.968 -4.935 -12.863 1.00 96.06 103 GLY A CA 1
ATOM 812 C C . GLY A 1 103 ? -7.769 -4.874 -11.352 1.00 96.06 103 GLY A C 1
ATOM 813 O O . GLY A 1 103 ? -8.719 -4.752 -10.586 1.00 96.06 103 GLY A O 1
ATOM 814 N N . ALA A 1 104 ? -6.519 -5.021 -10.915 1.00 97.00 104 ALA A N 1
ATOM 815 C CA . ALA A 1 104 ? -6.164 -5.019 -9.503 1.00 97.00 104 ALA A CA 1
ATOM 816 C C . ALA A 1 104 ? -4.745 -4.487 -9.291 1.00 97.00 104 ALA A C 1
ATOM 818 O O . ALA A 1 104 ? -3.864 -4.704 -10.122 1.00 97.00 104 ALA A O 1
ATOM 819 N N . VAL A 1 105 ? -4.522 -3.878 -8.128 1.00 97.62 105 VAL A N 1
ATOM 820 C CA . VAL A 1 105 ? -3.193 -3.568 -7.594 1.00 97.62 105 VAL A CA 1
ATOM 821 C C . VAL A 1 105 ? -2.924 -4.515 -6.426 1.00 97.62 105 VAL A C 1
ATOM 823 O O . VAL A 1 105 ? -3.774 -4.681 -5.552 1.00 97.62 105 VAL A O 1
ATOM 826 N N . LYS A 1 106 ? -1.748 -5.151 -6.405 1.00 97.31 106 LYS A N 1
ATOM 827 C CA . LYS A 1 106 ? -1.293 -5.996 -5.293 1.00 97.31 106 LYS A CA 1
ATOM 828 C C . LYS A 1 106 ? 0.048 -5.484 -4.792 1.00 97.31 106 LYS A C 1
ATOM 830 O O . LYS A 1 106 ? 0.996 -5.403 -5.564 1.00 97.31 106 LYS A O 1
ATOM 835 N N . LEU A 1 107 ? 0.115 -5.177 -3.501 1.00 97.12 107 LEU A N 1
ATOM 836 C CA . LEU A 1 107 ? 1.334 -4.772 -2.810 1.00 97.12 107 LEU A CA 1
ATOM 837 C C . LEU A 1 107 ? 1.617 -5.821 -1.739 1.00 97.12 107 LEU A C 1
ATOM 839 O O . LEU A 1 107 ? 0.766 -6.097 -0.896 1.00 97.12 107 LEU A O 1
ATOM 843 N N . LEU A 1 108 ? 2.781 -6.455 -1.828 1.00 97.19 108 LEU A N 1
ATOM 844 C CA . LEU A 1 108 ? 3.189 -7.551 -0.958 1.00 97.19 108 LEU A CA 1
ATOM 845 C C . LEU A 1 108 ? 4.552 -7.202 -0.368 1.00 97.19 108 LEU A C 1
ATOM 847 O O . LEU A 1 108 ? 5.454 -6.796 -1.097 1.00 97.19 108 LEU A O 1
ATOM 851 N N . SER A 1 109 ? 4.702 -7.384 0.939 1.00 97.19 109 SER A N 1
ATOM 852 C CA . SER A 1 109 ? 5.986 -7.283 1.631 1.00 97.19 109 SER A CA 1
ATOM 853 C C . SER A 1 109 ? 6.153 -8.487 2.548 1.00 97.19 109 SER A C 1
ATOM 855 O O . SER A 1 109 ? 5.202 -8.890 3.216 1.00 97.19 109 SER A O 1
ATOM 857 N N . GLY A 1 110 ? 7.353 -9.069 2.567 1.00 96.62 110 GLY A N 1
ATOM 858 C CA . GLY A 1 110 ? 7.665 -10.228 3.407 1.00 96.62 110 GLY A CA 1
ATOM 859 C C . GLY A 1 110 ? 7.933 -9.884 4.874 1.00 96.62 110 GLY A C 1
ATOM 860 O O . GLY A 1 110 ? 7.956 -10.786 5.704 1.00 96.62 110 GLY A O 1
ATOM 861 N N . VAL A 1 111 ? 8.150 -8.603 5.195 1.00 96.88 111 VAL A N 1
ATOM 862 C CA . VAL A 1 111 ? 8.519 -8.165 6.551 1.00 96.88 111 VAL A CA 1
ATOM 863 C C . VAL A 1 111 ? 7.632 -7.013 7.006 1.00 96.88 111 VAL A C 1
ATOM 865 O O . VAL A 1 111 ? 6.788 -7.187 7.879 1.00 96.88 111 VAL A O 1
ATOM 868 N N . SER A 1 112 ? 7.805 -5.831 6.418 1.00 97.00 112 SER A N 1
ATOM 869 C CA . SER A 1 112 ? 7.068 -4.631 6.804 1.00 97.00 112 SER A CA 1
ATOM 870 C C . SER A 1 112 ? 6.680 -3.803 5.586 1.00 97.00 112 SER A C 1
ATOM 872 O O . SER A 1 112 ? 7.363 -3.791 4.561 1.00 97.00 112 SER A O 1
ATOM 874 N N . MET A 1 113 ? 5.553 -3.111 5.697 1.00 97.69 113 MET A N 1
ATOM 875 C CA . MET A 1 113 ? 5.093 -2.134 4.721 1.00 97.69 113 MET A CA 1
ATOM 876 C C . MET A 1 113 ? 4.671 -0.886 5.486 1.00 97.69 113 MET A C 1
ATOM 878 O O . MET A 1 113 ? 3.818 -0.963 6.368 1.00 97.69 113 MET A O 1
ATOM 882 N N . SER A 1 114 ? 5.268 0.252 5.144 1.00 96.75 114 SER A N 1
ATOM 883 C CA . SER A 1 114 ? 4.940 1.548 5.736 1.00 96.75 114 SER A CA 1
ATOM 884 C C . SER A 1 114 ? 4.286 2.430 4.682 1.00 96.75 114 SER A C 1
ATOM 886 O O . SER A 1 114 ? 4.843 2.621 3.603 1.00 96.75 114 SER A O 1
ATOM 888 N N . VAL A 1 115 ? 3.115 2.975 5.006 1.00 96.94 115 VAL A N 1
ATOM 889 C CA . VAL A 1 115 ? 2.397 3.957 4.186 1.00 96.94 115 VAL A CA 1
ATOM 890 C C . VAL A 1 115 ? 2.159 5.175 5.060 1.00 96.94 115 VAL A C 1
ATOM 892 O O . VAL A 1 115 ? 1.574 5.058 6.134 1.00 96.94 115 VAL A O 1
ATOM 895 N N . ALA A 1 116 ? 2.650 6.328 4.623 1.00 97.00 116 ALA A N 1
ATOM 896 C CA . ALA A 1 116 ? 2.555 7.571 5.371 1.00 97.00 116 ALA A CA 1
ATOM 897 C C . ALA A 1 116 ? 2.277 8.734 4.418 1.00 97.00 116 ALA A C 1
ATOM 899 O O . ALA A 1 116 ? 2.776 8.750 3.292 1.00 97.00 116 ALA A O 1
ATOM 900 N N . ALA A 1 117 ? 1.508 9.705 4.900 1.00 97.00 117 ALA A N 1
ATOM 901 C CA . ALA A 1 117 ? 1.275 10.993 4.265 1.00 97.00 117 ALA A CA 1
ATOM 902 C C . ALA A 1 117 ? 1.580 12.093 5.291 1.00 97.00 117 ALA A C 1
ATOM 904 O O . ALA A 1 117 ? 1.394 11.883 6.488 1.00 97.00 117 ALA A O 1
ATOM 905 N N . VAL A 1 118 ? 2.097 13.236 4.830 1.00 96.25 118 VAL A N 1
ATOM 906 C CA . VAL A 1 118 ? 2.377 14.393 5.707 1.00 96.25 118 VAL A CA 1
ATOM 907 C C . VAL A 1 118 ? 1.085 15.093 6.126 1.00 96.25 118 VAL A C 1
ATOM 909 O O . VAL A 1 118 ? 1.018 15.627 7.227 1.00 96.25 118 VAL A O 1
ATOM 912 N N . ASP A 1 119 ? 0.089 15.070 5.244 1.00 96.25 119 ASP A N 1
ATOM 913 C CA . ASP A 1 119 ? -1.230 15.658 5.456 1.00 96.25 119 ASP A CA 1
ATOM 914 C C . ASP A 1 119 ? -2.266 14.521 5.508 1.00 96.25 119 ASP A C 1
ATOM 916 O O . ASP A 1 119 ? -2.254 13.720 6.445 1.00 96.25 119 ASP A O 1
ATOM 920 N N . ASP A 1 120 ? -3.077 14.346 4.465 1.00 96.56 120 ASP A N 1
ATOM 921 C CA . ASP A 1 120 ? -4.145 13.348 4.452 1.00 96.56 120 ASP A CA 1
ATOM 922 C C . ASP A 1 120 ? -3.748 11.997 3.830 1.00 96.56 120 ASP A C 1
ATOM 924 O O . ASP A 1 120 ? -3.143 11.916 2.757 1.00 96.56 120 ASP A O 1
ATOM 928 N N . LEU A 1 121 ? -4.185 10.906 4.472 1.00 97.25 121 LEU A N 1
ATOM 929 C CA . LEU A 1 121 ? -4.212 9.557 3.901 1.00 97.25 121 LEU A CA 1
ATOM 930 C C . LEU A 1 121 ? -5.668 9.110 3.713 1.00 97.25 121 LEU A C 1
ATOM 932 O O . LEU A 1 121 ? -6.375 8.843 4.683 1.00 97.25 121 LEU A O 1
ATOM 936 N N . HIS A 1 122 ? -6.104 8.963 2.462 1.00 96.44 122 HIS A N 1
ATOM 937 C CA . HIS A 1 122 ? -7.452 8.497 2.134 1.00 96.44 122 HIS A CA 1
ATOM 938 C C . HIS A 1 122 ? -7.463 7.029 1.695 1.00 96.44 122 HIS A C 1
ATOM 940 O O . HIS A 1 122 ? -6.752 6.634 0.773 1.00 96.44 122 HIS A O 1
ATOM 946 N N . GLN A 1 123 ? -8.331 6.228 2.316 1.00 97.06 123 GLN A N 1
ATOM 947 C CA . GLN A 1 123 ? -8.633 4.857 1.902 1.00 97.06 123 GLN A CA 1
ATOM 948 C C . GLN A 1 123 ? -10.142 4.722 1.702 1.00 97.06 123 GLN A C 1
ATOM 950 O O . GLN A 1 123 ? -10.914 4.864 2.648 1.00 97.06 123 GLN A O 1
ATOM 955 N N . ALA A 1 124 ? -10.569 4.452 0.471 1.00 96.31 124 ALA A N 1
ATOM 956 C CA . ALA A 1 124 ? -11.977 4.313 0.118 1.00 96.31 124 ALA A CA 1
ATOM 957 C C . ALA A 1 124 ? -12.188 3.059 -0.736 1.00 96.31 124 ALA A C 1
ATOM 959 O O . ALA A 1 124 ? -11.374 2.741 -1.601 1.00 96.31 124 ALA A O 1
ATOM 960 N N . THR A 1 125 ? -13.289 2.345 -0.497 1.00 96.56 125 THR A N 1
ATOM 961 C CA . THR A 1 125 ? -13.680 1.163 -1.277 1.00 96.56 125 THR A CA 1
ATOM 962 C C . THR A 1 125 ? -15.158 1.255 -1.642 1.00 96.56 125 THR A C 1
ATOM 964 O O . THR A 1 125 ? -15.945 1.834 -0.897 1.00 96.56 125 THR A O 1
ATOM 967 N N . GLY A 1 126 ? -15.545 0.698 -2.792 1.00 96.06 126 GLY A N 1
ATOM 968 C CA . GLY A 1 126 ? -16.946 0.687 -3.232 1.00 96.06 126 GLY A CA 1
ATOM 969 C C . GLY A 1 126 ? -17.793 -0.442 -2.634 1.00 96.06 126 GLY A C 1
ATOM 970 O O . GLY A 1 126 ? -19.009 -0.429 -2.796 1.00 96.06 126 GLY A O 1
ATOM 971 N N . ARG A 1 127 ? -17.167 -1.433 -1.983 1.00 96.81 127 ARG A N 1
ATOM 972 C CA . ARG A 1 127 ? -17.862 -2.590 -1.402 1.00 96.81 127 ARG A CA 1
ATOM 973 C C . ARG A 1 127 ? -17.347 -2.910 -0.003 1.00 96.81 127 ARG A C 1
ATOM 975 O O . ARG A 1 127 ? -17.949 -2.470 0.966 1.00 96.81 127 ARG A O 1
ATOM 982 N N . ASP A 1 128 ? -16.226 -3.624 0.088 1.00 96.69 128 ASP A N 1
ATOM 983 C CA . ASP A 1 128 ? -15.697 -4.118 1.359 1.00 96.69 128 ASP A CA 1
ATOM 984 C C . ASP A 1 128 ? -14.270 -3.615 1.591 1.00 96.69 128 ASP A C 1
ATOM 986 O O . ASP A 1 128 ? -13.406 -3.750 0.719 1.00 96.69 128 ASP A O 1
ATOM 990 N N . LEU A 1 129 ? -14.009 -3.122 2.804 1.00 97.31 129 LEU A N 1
ATOM 991 C CA . LEU A 1 129 ? -12.666 -2.937 3.345 1.00 97.31 129 LEU A CA 1
ATOM 992 C C . LEU A 1 129 ? -12.436 -3.996 4.425 1.00 97.31 129 LEU A C 1
ATOM 994 O O . LEU A 1 129 ? -13.060 -3.955 5.482 1.00 97.31 129 LEU A O 1
ATOM 998 N N . ASN A 1 130 ? -11.527 -4.933 4.164 1.00 97.00 130 ASN A N 1
ATOM 999 C CA . ASN A 1 130 ? -11.162 -5.977 5.117 1.00 97.00 130 ASN A CA 1
ATOM 1000 C C . ASN A 1 130 ? -9.800 -5.658 5.732 1.00 97.00 130 ASN A C 1
ATOM 1002 O O . ASN A 1 130 ? -8.797 -5.616 5.020 1.00 97.00 130 ASN A O 1
ATOM 1006 N N . LEU A 1 131 ? -9.766 -5.479 7.051 1.00 97.19 131 LEU A N 1
ATOM 1007 C CA . LEU A 1 131 ? -8.537 -5.332 7.823 1.00 97.19 131 LEU A CA 1
ATOM 1008 C C . LEU A 1 131 ? -8.392 -6.534 8.754 1.00 97.19 131 LEU A C 1
ATOM 1010 O O . LEU A 1 131 ? -9.246 -6.773 9.604 1.00 97.19 131 LEU A O 1
ATOM 1014 N N . VAL A 1 132 ? -7.311 -7.292 8.584 1.00 97.38 132 VAL A N 1
ATOM 1015 C CA . VAL A 1 132 ? -7.028 -8.496 9.370 1.00 97.38 132 VAL A CA 1
ATOM 1016 C C . VAL A 1 132 ? -5.648 -8.351 9.994 1.00 97.38 132 VAL A C 1
ATOM 1018 O O . VAL A 1 132 ? -4.676 -8.078 9.294 1.00 97.38 132 VAL A O 1
ATOM 1021 N N . VAL A 1 133 ? -5.567 -8.533 11.311 1.00 97.69 133 VAL A N 1
ATOM 1022 C CA . VAL A 1 133 ? -4.331 -8.413 12.092 1.00 97.69 133 VAL A CA 1
ATOM 1023 C C . VAL A 1 133 ? -4.206 -9.644 12.983 1.00 97.69 133 VAL A C 1
ATOM 1025 O O . VAL A 1 133 ? -5.149 -9.977 13.691 1.00 97.69 133 VAL A O 1
ATOM 1028 N N . GLY A 1 134 ? -3.065 -10.336 12.913 1.00 97.12 134 GLY A N 1
ATOM 1029 C CA . GLY A 1 134 ? -2.870 -11.625 13.591 1.00 97.12 134 GLY A CA 1
ATOM 1030 C C . GLY A 1 134 ? -2.479 -11.542 15.069 1.00 97.12 134 GLY A C 1
ATOM 1031 O O . GLY A 1 134 ? -2.601 -12.537 15.770 1.00 97.12 134 GLY A O 1
ATOM 1032 N N . ASP A 1 135 ? -2.010 -10.381 15.527 1.00 97.38 135 ASP A N 1
ATOM 1033 C CA . ASP A 1 135 ? -1.591 -10.165 16.917 1.00 97.38 135 ASP A CA 1
ATOM 1034 C C . ASP A 1 135 ? -2.235 -8.889 17.479 1.00 97.38 135 ASP A C 1
ATOM 1036 O O . ASP A 1 135 ? -3.342 -8.927 18.013 1.00 97.38 135 ASP A O 1
ATOM 1040 N N . LYS A 1 136 ? -1.610 -7.722 17.278 1.00 97.62 136 LYS A N 1
ATOM 1041 C CA . LYS A 1 136 ? -2.090 -6.453 17.839 1.00 97.62 136 LYS A CA 1
ATOM 1042 C C . LYS A 1 136 ? -2.464 -5.434 16.769 1.00 97.62 136 LYS A C 1
ATOM 1044 O O . LYS A 1 136 ? -1.607 -4.969 16.021 1.00 97.62 136 LYS A O 1
ATOM 1049 N N . TYR A 1 137 ? -3.723 -4.995 16.771 1.00 97.56 137 TYR A N 1
ATOM 1050 C CA . TYR A 1 137 ? -4.151 -3.791 16.055 1.00 97.56 137 TYR A CA 1
ATOM 1051 C C . TYR A 1 137 ? -4.018 -2.566 16.965 1.00 97.56 137 TYR A C 1
ATOM 1053 O O . TYR A 1 137 ? -4.583 -2.536 18.058 1.00 97.56 137 TYR A O 1
ATOM 1061 N N . ASN A 1 138 ? -3.253 -1.563 16.531 1.00 96.81 138 ASN A N 1
ATOM 1062 C CA . ASN A 1 138 ? -3.075 -0.313 17.264 1.00 96.81 138 ASN A CA 1
ATOM 1063 C C . ASN A 1 138 ? -3.536 0.867 16.408 1.00 96.81 138 ASN A C 1
ATOM 1065 O O . ASN A 1 138 ? -3.015 1.069 15.312 1.00 96.81 138 ASN A O 1
ATOM 1069 N N . ALA A 1 139 ? -4.476 1.651 16.930 1.00 96.75 139 ALA A N 1
ATOM 1070 C CA . ALA A 1 139 ? -4.971 2.864 16.301 1.00 96.75 139 ALA A CA 1
ATOM 1071 C C . ALA A 1 139 ? -4.862 4.017 17.303 1.00 96.75 139 ALA A C 1
ATOM 1073 O O . ALA A 1 139 ? -5.526 4.013 18.340 1.00 96.75 139 ALA A O 1
ATOM 1074 N N . THR A 1 140 ? -4.022 4.999 16.986 1.00 97.19 140 THR A N 1
ATOM 1075 C CA . THR A 1 140 ? -3.844 6.207 17.796 1.00 97.19 140 THR A CA 1
ATOM 1076 C C . THR A 1 140 ? -4.426 7.389 17.041 1.00 97.19 140 THR A C 1
ATOM 1078 O O . THR A 1 140 ? -4.072 7.612 15.886 1.00 97.19 140 THR A O 1
ATOM 1081 N N . VAL A 1 141 ? -5.282 8.168 17.700 1.00 97.31 141 VAL A N 1
ATOM 1082 C CA . VAL A 1 141 ? -5.888 9.378 17.136 1.00 97.31 141 VAL A CA 1
ATOM 1083 C C . VAL A 1 141 ? -5.590 10.542 18.074 1.00 97.31 141 VAL A C 1
ATOM 1085 O O . VAL A 1 141 ? -5.886 10.465 19.262 1.00 97.31 141 VAL A O 1
ATOM 1088 N N . GLY A 1 142 ? -4.948 11.591 17.551 1.00 97.00 142 GLY A N 1
ATOM 1089 C CA . GLY A 1 142 ? -4.602 12.786 18.333 1.00 97.00 142 GLY A CA 1
ATOM 1090 C C . GLY A 1 142 ? -5.776 13.748 18.547 1.00 97.00 142 GLY A C 1
ATOM 1091 O O . GLY A 1 142 ? -5.776 14.494 19.521 1.00 97.00 142 GLY A O 1
ATOM 1092 N N . GLY A 1 143 ? -6.760 13.723 17.642 1.00 97.19 143 GLY A N 1
ATOM 1093 C CA . GLY A 1 143 ? -8.018 14.467 17.734 1.00 97.19 143 GLY A CA 1
ATOM 1094 C C . GLY A 1 143 ? -9.215 13.537 17.941 1.00 97.19 143 GLY A C 1
ATOM 1095 O O . GLY A 1 143 ? -9.157 12.603 18.740 1.00 97.19 143 GLY A O 1
ATOM 1096 N N . ASP A 1 144 ? -10.287 13.767 17.186 1.00 97.19 144 ASP A N 1
ATOM 1097 C CA . ASP A 1 144 ? -11.516 12.980 17.292 1.00 97.19 144 ASP A CA 1
ATOM 1098 C C . ASP A 1 144 ? -11.485 11.729 16.404 1.00 97.19 144 ASP A C 1
ATOM 1100 O O . ASP A 1 144 ? -11.186 11.797 15.211 1.00 97.19 144 ASP A O 1
ATOM 1104 N N . MET A 1 145 ? -11.881 10.584 16.964 1.00 97.00 145 MET A N 1
ATOM 1105 C CA . MET A 1 145 ? -12.245 9.399 16.184 1.00 97.00 145 MET A CA 1
ATOM 1106 C C . MET A 1 145 ? -13.754 9.421 15.925 1.00 97.00 145 MET A C 1
ATOM 1108 O O . MET A 1 145 ? -14.547 9.375 16.865 1.00 97.00 145 MET A O 1
ATOM 1112 N N . GLN A 1 146 ? -14.155 9.467 14.653 1.00 97.00 146 GLN A N 1
ATOM 1113 C CA . GLN A 1 146 ? -15.560 9.426 14.247 1.00 97.00 146 GLN A CA 1
ATOM 1114 C C . GLN A 1 146 ? -15.866 8.127 13.503 1.00 97.00 146 GLN A C 1
ATOM 1116 O O . GLN A 1 146 ? -15.313 7.857 12.441 1.00 97.00 146 GLN A O 1
ATOM 1121 N N . GLU A 1 147 ? -16.793 7.341 14.044 1.00 95.75 147 GLU A N 1
ATOM 1122 C CA . GLU A 1 147 ? -17.313 6.132 13.408 1.00 95.75 147 GLU A CA 1
ATOM 1123 C C . GLU A 1 147 ? -18.802 6.331 13.109 1.00 95.75 147 GLU A C 1
ATOM 1125 O O . GLU A 1 147 ? -19.609 6.532 14.019 1.00 95.75 147 GLU A O 1
ATOM 1130 N N . ARG A 1 148 ? -19.183 6.249 11.831 1.00 96.38 148 ARG A N 1
ATOM 1131 C CA . ARG A 1 148 ? -20.586 6.256 11.404 1.00 96.38 148 ARG A CA 1
ATOM 1132 C C . ARG A 1 148 ? -20.957 4.878 10.883 1.00 96.38 148 ARG A C 1
ATOM 1134 O O . ARG A 1 148 ? -20.409 4.420 9.886 1.00 96.38 148 ARG A O 1
ATOM 1141 N N . ILE A 1 149 ? -21.897 4.229 11.559 1.00 97.00 149 ILE A N 1
ATOM 1142 C CA . ILE A 1 149 ? -22.305 2.857 11.265 1.00 97.00 149 ILE A CA 1
ATOM 1143 C C . ILE A 1 149 ? -23.812 2.869 11.024 1.00 97.00 149 ILE A C 1
ATOM 1145 O O . ILE A 1 149 ? -24.586 3.020 11.963 1.00 97.00 149 ILE A O 1
ATOM 1149 N N . GLU A 1 150 ? -24.212 2.753 9.757 1.00 97.19 150 GLU A N 1
ATOM 1150 C CA . GLU A 1 150 ? -25.629 2.704 9.351 1.00 97.19 150 GLU A CA 1
ATOM 1151 C C . GLU A 1 150 ? -26.285 1.366 9.721 1.00 97.19 150 GLU A C 1
ATOM 1153 O O . GLU A 1 150 ? -27.473 1.297 10.022 1.00 97.19 150 GLU A O 1
ATOM 1158 N N . GLY A 1 151 ? -25.499 0.288 9.675 1.00 96.56 151 GLY A N 1
ATOM 1159 C CA . GLY A 1 151 ? -25.929 -1.053 10.052 1.00 96.56 151 GLY A CA 1
ATOM 1160 C C . GLY A 1 151 ? -25.615 -1.382 11.511 1.00 96.56 151 GLY A C 1
ATOM 1161 O O . GLY A 1 151 ? -25.763 -0.573 12.422 1.00 96.56 151 GLY A O 1
ATOM 1162 N N . LEU A 1 152 ? -25.150 -2.608 11.738 1.00 95.88 152 LEU A N 1
ATOM 1163 C CA . LEU A 1 152 ? -24.781 -3.094 13.061 1.00 95.88 152 LEU A CA 1
ATOM 1164 C C . LEU A 1 152 ? -23.299 -2.842 13.346 1.00 95.88 152 LEU A C 1
ATOM 1166 O O . LEU A 1 152 ? -22.432 -3.335 12.624 1.00 95.88 152 LEU A O 1
ATOM 1170 N N . ARG A 1 153 ? -23.001 -2.202 14.479 1.00 96.94 153 ARG A N 1
ATOM 1171 C CA . ARG A 1 153 ? -21.680 -2.324 15.104 1.00 96.94 153 ARG A CA 1
ATOM 1172 C C . ARG A 1 153 ? -21.635 -3.617 15.912 1.00 96.94 153 ARG A C 1
ATOM 1174 O O . ARG A 1 153 ? -22.317 -3.726 16.927 1.00 96.94 153 ARG A O 1
ATOM 1181 N N . LYS A 1 154 ? -20.815 -4.582 15.494 1.00 96.75 154 LYS A N 1
ATOM 1182 C CA . LYS A 1 154 ? -20.554 -5.809 16.258 1.00 96.75 154 LYS A CA 1
ATOM 1183 C C . LYS A 1 154 ? -19.119 -5.796 16.774 1.00 96.75 154 LYS A C 1
ATOM 1185 O O . LYS A 1 154 ? -18.182 -5.811 15.988 1.00 96.75 154 LYS A O 1
ATOM 1190 N N . SER A 1 155 ? -18.964 -5.784 18.094 1.00 95.69 155 SER A N 1
ATOM 1191 C CA . SER A 1 155 ? -17.680 -5.925 18.781 1.00 95.69 155 SER A CA 1
ATOM 1192 C C . SER A 1 155 ? -17.774 -7.138 19.699 1.00 95.69 155 SER A C 1
ATOM 1194 O O . SER A 1 155 ? -18.710 -7.239 20.489 1.00 95.69 155 SER A O 1
ATOM 1196 N N . VAL A 1 156 ? -16.861 -8.091 19.528 1.00 96.88 156 VAL A N 1
ATOM 1197 C CA . VAL A 1 156 ? -16.805 -9.330 20.310 1.00 96.88 156 VAL A CA 1
ATOM 1198 C C . VAL A 1 156 ? -15.377 -9.476 20.806 1.00 96.88 156 VAL A C 1
ATOM 1200 O O . VAL A 1 156 ? -14.455 -9.528 19.997 1.00 96.88 156 VAL A O 1
ATOM 1203 N N . ALA A 1 157 ? -15.212 -9.522 22.122 1.00 96.75 157 ALA A N 1
ATOM 1204 C CA . ALA A 1 157 ? -13.947 -9.797 22.784 1.00 96.75 157 ALA A CA 1
ATOM 1205 C C . ALA A 1 157 ? -14.077 -11.123 23.543 1.00 96.75 157 ALA A C 1
ATOM 1207 O O . ALA A 1 157 ? -15.132 -11.386 24.119 1.00 96.75 157 ALA A O 1
ATOM 1208 N N . GLU A 1 158 ? -13.035 -11.953 23.512 1.00 97.00 158 GLU A N 1
ATOM 1209 C CA . GLU A 1 158 ? -13.015 -13.239 24.225 1.00 97.00 158 GLU A CA 1
ATOM 1210 C C . GLU A 1 158 ? -12.746 -13.050 25.723 1.00 97.00 158 GLU A C 1
ATOM 1212 O O . GLU A 1 158 ? -13.495 -13.562 26.547 1.00 97.00 158 GLU A O 1
ATOM 1217 N N . ASP A 1 159 ? -11.709 -12.280 26.065 1.00 97.31 159 ASP A N 1
ATOM 1218 C CA . ASP A 1 159 ? -11.306 -12.029 27.454 1.00 97.31 159 ASP A CA 1
ATOM 1219 C C . ASP A 1 159 ? -12.068 -10.840 28.061 1.00 97.31 159 ASP A C 1
ATOM 1221 O O . ASP A 1 159 ? -12.772 -10.961 29.063 1.00 97.31 159 ASP A O 1
ATOM 1225 N N . GLY A 1 160 ? -12.011 -9.672 27.413 1.00 95.25 160 GLY A N 1
ATOM 1226 C CA . GLY A 1 160 ? -12.735 -8.505 27.899 1.00 95.25 160 GLY A CA 1
ATOM 1227 C C . GLY A 1 160 ? -12.706 -7.305 26.967 1.00 95.25 160 GLY A C 1
ATOM 1228 O O . GLY A 1 160 ? -11.851 -7.171 26.095 1.00 95.25 160 GLY A O 1
ATOM 1229 N N . GLN A 1 161 ? -13.655 -6.400 27.195 1.00 96.25 161 GLN A N 1
ATOM 1230 C CA . GLN A 1 161 ? -13.752 -5.108 26.528 1.00 96.25 161 GLN A CA 1
ATOM 1231 C C . GLN A 1 161 ? -13.523 -4.007 27.562 1.00 96.25 161 GLN A C 1
ATOM 1233 O O . GLN A 1 161 ? -14.199 -3.962 28.591 1.00 96.25 161 GLN A O 1
ATOM 1238 N N . ARG A 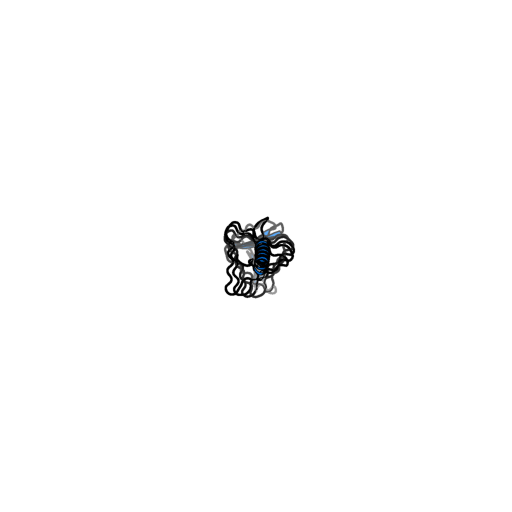1 162 ? -12.588 -3.094 27.286 1.00 95.50 162 ARG A N 1
ATOM 1239 C CA . ARG A 1 162 ? -12.276 -1.971 28.175 1.00 95.50 162 ARG A CA 1
ATOM 1240 C C . ARG A 1 162 ? -12.526 -0.644 27.470 1.00 95.50 162 ARG A C 1
ATOM 1242 O O . ARG A 1 162 ? -11.835 -0.303 26.517 1.00 95.50 162 ARG A O 1
ATOM 1249 N N . SER A 1 163 ? -13.469 0.130 27.996 1.00 94.50 163 SER A N 1
ATOM 1250 C CA . SER A 1 163 ? -13.743 1.505 27.573 1.00 94.50 163 SER A CA 1
ATOM 1251 C C . SER A 1 163 ? -13.485 2.438 28.748 1.00 94.50 163 SER A C 1
ATOM 1253 O O . SER A 1 163 ? -14.071 2.274 29.816 1.00 94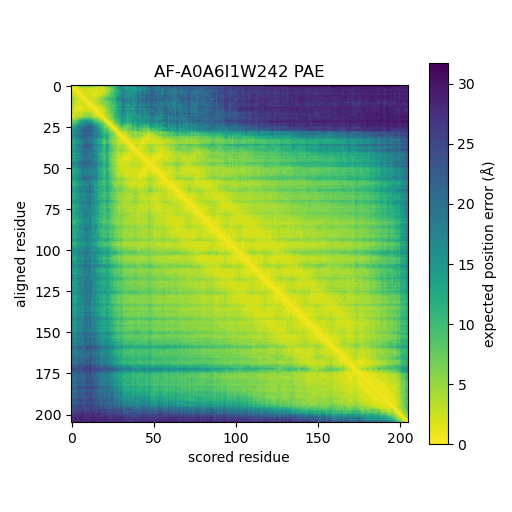.50 163 SER A O 1
ATOM 1255 N N . VAL A 1 164 ? -12.561 3.383 28.577 1.00 95.44 164 VAL A N 1
ATOM 1256 C CA . VAL A 1 164 ? -12.165 4.324 29.628 1.00 95.44 164 VAL A CA 1
ATOM 1257 C C . VAL A 1 164 ? -12.150 5.720 29.039 1.00 95.44 164 VAL A C 1
ATOM 1259 O O . VAL A 1 164 ? -11.409 6.000 28.103 1.00 95.44 164 VAL A O 1
ATOM 1262 N N . ALA A 1 165 ? -12.952 6.595 29.626 1.00 95.25 165 ALA A N 1
ATOM 1263 C CA . ALA A 1 165 ? -12.978 8.015 29.337 1.00 95.25 165 ALA A CA 1
ATOM 1264 C C . ALA A 1 165 ? -13.342 8.764 30.626 1.00 95.25 165 ALA A C 1
ATOM 1266 O O . ALA A 1 165 ? -14.075 8.211 31.452 1.00 95.25 165 ALA A O 1
ATOM 1267 N N . PRO A 1 166 ? -12.898 10.024 30.804 1.00 95.44 166 PRO A N 1
ATOM 1268 C CA . PRO A 1 166 ? -13.358 10.863 31.912 1.00 95.44 166 PRO A CA 1
ATOM 1269 C C . PRO A 1 166 ? -14.884 11.028 31.936 1.00 95.44 166 PRO A C 1
ATOM 1271 O O . PRO A 1 166 ? -15.477 11.194 32.997 1.00 95.44 166 PRO A O 1
ATOM 1274 N N . LYS A 1 167 ? -15.521 10.971 30.758 1.00 92.69 167 LYS A N 1
ATOM 1275 C CA . LYS A 1 167 ? -16.973 10.946 30.586 1.00 92.69 167 LYS A CA 1
ATOM 1276 C C . LYS A 1 167 ? -17.331 9.855 29.587 1.00 92.69 167 LYS A C 1
ATOM 1278 O O . LYS A 1 167 ? -16.931 9.935 28.430 1.00 92.69 167 LYS A O 1
ATOM 1283 N N . ASN A 1 168 ? -18.091 8.862 30.034 1.00 94.81 168 ASN A N 1
ATOM 1284 C CA . ASN A 1 168 ? -18.659 7.850 29.151 1.00 94.81 168 ASN A CA 1
ATOM 1285 C C . ASN A 1 168 ? -20.120 8.190 28.854 1.00 94.81 168 ASN A C 1
ATOM 1287 O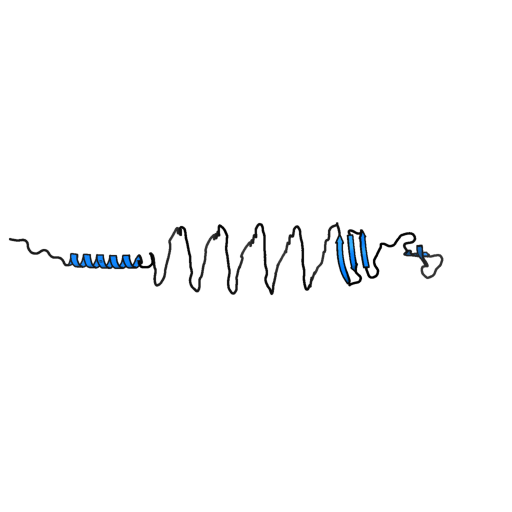 O . ASN A 1 168 ? -20.872 8.589 29.747 1.00 94.81 168 ASN A O 1
ATOM 1291 N N . TRP A 1 169 ? -20.516 7.998 27.600 1.00 95.50 169 TRP A N 1
ATOM 1292 C CA . TRP A 1 169 ? -21.892 8.162 27.154 1.00 95.50 169 TRP A CA 1
ATOM 1293 C C . TRP A 1 169 ? -22.337 6.907 26.418 1.00 95.50 169 TRP A C 1
ATOM 1295 O O . TRP A 1 169 ? -21.795 6.577 25.365 1.00 95.50 169 TRP A O 1
ATOM 1305 N N . ILE A 1 170 ? -23.330 6.214 26.967 1.00 95.44 170 ILE A N 1
ATOM 1306 C CA . ILE A 1 170 ? -24.000 5.101 26.294 1.00 95.44 170 ILE A CA 1
ATOM 1307 C C . ILE A 1 170 ? -25.485 5.419 26.292 1.00 95.44 170 ILE A C 1
ATOM 1309 O O . ILE A 1 170 ? -26.092 5.533 27.347 1.00 95.44 170 ILE A O 1
ATOM 1313 N N . GLY A 1 171 ? -26.076 5.577 25.115 1.00 94.00 171 GLY A N 1
ATOM 1314 C CA . GLY A 1 171 ? -27.482 5.938 24.982 1.00 94.00 171 GLY A CA 1
ATOM 1315 C C . GLY A 1 171 ? -27.705 6.835 23.777 1.00 94.00 171 GLY A C 1
ATOM 1316 O O . GLY A 1 171 ? -27.034 6.697 22.757 1.00 94.00 171 GLY A O 1
ATOM 1317 N N . TYR A 1 172 ? -28.645 7.763 23.892 1.00 92.81 172 TYR A N 1
ATOM 1318 C CA . TYR A 1 172 ? -29.025 8.689 22.822 1.00 92.81 172 TYR A CA 1
ATOM 1319 C C . TYR A 1 172 ? -28.976 10.132 23.325 1.00 92.81 172 TYR A C 1
ATOM 1321 O O . TYR A 1 172 ? -28.666 10.358 24.484 1.00 92.81 172 TYR A O 1
ATOM 1329 N N . LYS A 1 173 ? -29.291 11.110 22.466 1.00 91.31 173 LYS A N 1
ATOM 1330 C CA . LYS A 1 173 ? -29.088 12.559 22.689 1.00 91.31 173 LYS A CA 1
ATOM 1331 C C . LYS A 1 173 ? -29.319 13.071 24.118 1.00 91.31 173 LYS A C 1
ATOM 1333 O O . LYS A 1 173 ? -28.520 13.867 24.590 1.00 91.31 173 LYS A O 1
ATOM 1338 N N . SER A 1 174 ? -30.400 12.664 24.780 1.00 93.69 174 SER A N 1
ATOM 1339 C CA . SER A 1 174 ? -30.785 13.191 26.096 1.00 93.69 174 SER A CA 1
ATOM 1340 C C . SER A 1 174 ? -30.716 12.167 27.228 1.00 93.69 174 SER A C 1
ATOM 1342 O O . SER A 1 174 ? -31.093 12.499 28.346 1.00 93.69 174 SER A O 1
ATOM 1344 N N . LEU A 1 175 ? -30.293 10.929 26.957 1.00 95.94 175 LEU A N 1
ATOM 1345 C CA . LEU A 1 175 ? -30.279 9.854 27.946 1.00 95.94 175 LEU A CA 1
ATOM 1346 C C . LEU A 1 175 ? -28.933 9.140 27.923 1.00 95.94 175 LEU A C 1
ATOM 1348 O O . LEU A 1 175 ? -28.551 8.551 26.910 1.00 95.94 175 LEU A O 1
ATOM 1352 N N . ASN A 1 176 ? -28.263 9.150 29.071 1.00 96.81 176 ASN A N 1
ATOM 1353 C CA . ASN A 1 176 ? -27.055 8.379 29.313 1.00 96.81 176 ASN A CA 1
ATOM 1354 C C . ASN A 1 176 ? -27.366 7.240 30.284 1.00 96.81 176 ASN A C 1
ATOM 1356 O O . ASN A 1 176 ? -27.787 7.486 31.413 1.00 96.81 176 ASN A O 1
ATOM 1360 N N . LEU A 1 177 ? -27.104 6.007 29.868 1.00 97.19 177 LEU A N 1
ATOM 1361 C CA . LEU A 1 177 ? -27.283 4.797 30.662 1.00 97.19 177 LEU A CA 1
ATOM 1362 C C . LEU A 1 177 ? -26.588 4.903 32.022 1.00 97.19 177 LEU A C 1
ATOM 1364 O O . LEU A 1 177 ? -27.166 4.517 33.029 1.00 97.19 177 LEU A O 1
ATOM 1368 N N . PHE A 1 178 ? -25.377 5.462 32.070 1.00 96.00 178 PHE A N 1
ATOM 1369 C CA . PHE A 1 178 ? -24.648 5.597 33.332 1.00 96.00 178 PHE A CA 1
ATOM 1370 C C . PHE A 1 178 ? -25.326 6.561 34.308 1.00 96.00 178 PHE A C 1
ATOM 1372 O O . PHE A 1 178 ? -25.313 6.299 35.505 1.00 96.00 178 PHE A O 1
ATOM 1379 N N . GLN A 1 179 ? -25.962 7.627 33.810 1.00 95.50 179 GLN A N 1
ATOM 1380 C CA . GLN A 1 179 ? -26.731 8.537 34.661 1.00 95.50 179 GLN A CA 1
ATOM 1381 C C . GLN A 1 179 ? -27.950 7.821 35.242 1.00 95.50 179 GLN A C 1
ATOM 1383 O O . GLN A 1 179 ? -28.164 7.868 36.445 1.00 95.50 179 GLN A O 1
ATOM 1388 N N . VAL A 1 180 ? -28.681 7.081 34.403 1.00 96.56 180 VAL A N 1
ATOM 1389 C CA . VAL A 1 180 ? -29.839 6.287 34.840 1.00 96.56 180 VAL A CA 1
ATOM 1390 C C . VAL A 1 180 ? -29.448 5.285 35.928 1.00 96.56 180 VAL A C 1
ATOM 1392 O O . VAL A 1 180 ? -30.197 5.088 36.879 1.00 96.56 180 VAL A O 1
ATOM 1395 N N . VAL A 1 181 ? -28.273 4.658 35.810 1.00 97.19 181 VAL A N 1
ATOM 1396 C CA . VAL A 1 181 ? -27.763 3.733 36.832 1.00 97.19 181 VAL A CA 1
ATOM 1397 C C . VAL A 1 181 ? -27.456 4.460 38.144 1.00 97.19 181 VAL A C 1
ATOM 1399 O O . VAL A 1 181 ? -27.830 3.949 39.194 1.00 97.19 181 VAL A O 1
ATOM 1402 N N . CYS A 1 182 ? -26.822 5.636 38.109 1.00 96.00 182 CYS A N 1
ATOM 1403 C CA . CYS A 1 182 ? -26.585 6.432 39.318 1.00 96.00 182 CYS A CA 1
ATOM 1404 C C . CYS A 1 182 ? -27.900 6.862 39.986 1.00 96.00 182 CYS A C 1
ATOM 1406 O O . CYS A 1 182 ? -28.081 6.603 41.170 1.00 96.00 182 CYS A O 1
ATOM 1408 N N . ASP A 1 183 ? -28.840 7.418 39.217 1.00 97.12 183 ASP A N 1
ATOM 1409 C CA . ASP A 1 183 ? -30.140 7.868 39.732 1.00 97.12 183 ASP A CA 1
ATOM 1410 C C . ASP A 1 183 ? -30.922 6.704 40.370 1.00 97.12 183 ASP A C 1
ATOM 1412 O O . ASP A 1 183 ? -31.576 6.858 41.402 1.00 97.12 183 ASP A O 1
ATOM 1416 N N . LEU A 1 184 ? -30.830 5.506 39.778 1.00 97.56 184 LEU A N 1
ATOM 1417 C CA . LEU A 1 184 ? -31.423 4.292 40.336 1.00 97.56 184 LEU A CA 1
ATOM 1418 C C . LEU A 1 184 ? -30.761 3.877 41.659 1.00 97.56 184 LEU A C 1
ATOM 1420 O O . LEU A 1 184 ? -31.464 3.462 42.580 1.00 97.56 184 LEU A O 1
ATOM 1424 N N . LEU A 1 185 ? -29.431 3.962 41.761 1.00 97.75 185 LEU A N 1
ATOM 1425 C CA . LEU A 1 185 ? -28.708 3.649 42.998 1.00 97.75 185 LEU A CA 1
ATOM 1426 C C . LEU A 1 185 ? -29.089 4.617 44.125 1.00 97.75 185 LEU A C 1
ATOM 1428 O O . LEU A 1 185 ? -29.351 4.163 45.241 1.00 97.75 185 LEU A O 1
ATOM 1432 N N . ASP A 1 186 ? -29.200 5.909 43.818 1.00 97.94 186 ASP A N 1
ATOM 1433 C CA . ASP A 1 186 ? -29.630 6.934 44.772 1.00 97.94 186 ASP A CA 1
ATOM 1434 C C . ASP A 1 186 ? -31.064 6.672 45.258 1.00 97.94 186 ASP A C 1
ATOM 1436 O O . ASP A 1 186 ? -31.329 6.681 46.463 1.00 97.94 186 ASP A O 1
ATOM 1440 N N . LEU A 1 187 ? -31.979 6.333 44.342 1.00 97.94 187 LEU A N 1
ATOM 1441 C CA . LEU A 1 187 ? -33.362 5.993 44.685 1.00 97.94 187 LEU A CA 1
ATOM 1442 C C . LEU A 1 187 ? -33.449 4.757 45.595 1.00 97.94 187 LEU A C 1
ATOM 1444 O O . LEU A 1 187 ? -34.209 4.744 46.565 1.00 97.94 187 LEU A O 1
ATOM 1448 N N . VAL A 1 188 ? -32.671 3.708 45.306 1.00 98.06 188 VAL A N 1
ATOM 1449 C CA . VAL A 1 188 ? -32.620 2.498 46.146 1.00 98.06 188 VAL A CA 1
ATOM 1450 C C . VAL A 1 188 ? -32.072 2.821 47.537 1.00 98.06 188 VAL A C 1
ATOM 1452 O O . VAL A 1 188 ? -32.582 2.303 48.535 1.00 98.06 188 VAL A O 1
ATOM 1455 N N . GLN A 1 189 ? -31.061 3.685 47.629 1.00 97.38 189 GLN A N 1
ATOM 1456 C CA . GLN A 1 189 ? -30.512 4.128 48.907 1.00 97.38 189 GLN A CA 1
ATOM 1457 C C . GLN A 1 189 ? -31.536 4.928 49.722 1.00 97.38 189 GLN A C 1
ATOM 1459 O O . GLN A 1 189 ? -31.697 4.673 50.921 1.00 97.38 189 GLN A O 1
ATOM 1464 N N . GLU A 1 190 ? -32.250 5.861 49.092 1.00 97.19 190 GLU A N 1
ATOM 1465 C CA . GLU A 1 190 ? -33.293 6.650 49.748 1.00 97.19 190 GLU A CA 1
ATOM 1466 C C . GLU A 1 190 ? -34.413 5.747 50.276 1.00 97.19 190 GLU A C 1
ATOM 1468 O O . GLU A 1 190 ? -34.753 5.802 51.461 1.00 97.19 190 GLU A O 1
ATOM 1473 N N . MET A 1 191 ? -34.920 4.849 49.428 1.00 97.00 191 MET A N 1
ATOM 1474 C CA . MET A 1 191 ? -35.965 3.891 49.786 1.00 97.00 191 MET A CA 1
ATOM 1475 C C . MET A 1 191 ? -35.558 3.044 51.001 1.00 97.00 191 MET A C 1
ATOM 1477 O O . MET A 1 191 ? -36.309 2.942 51.972 1.00 97.00 191 MET A O 1
ATOM 1481 N N . ASN A 1 192 ? -34.351 2.472 50.983 1.00 96.44 192 ASN A N 1
ATOM 1482 C CA . ASN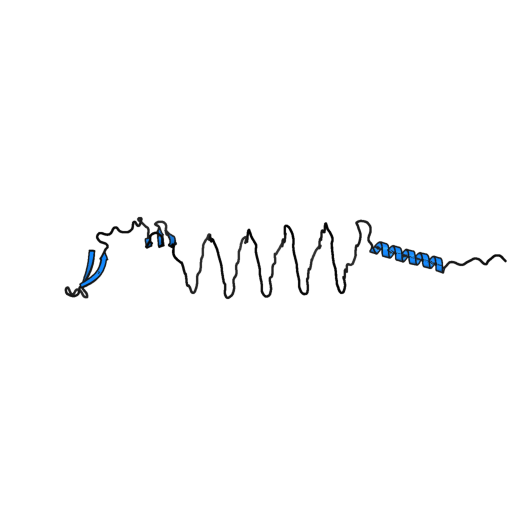 A 1 192 ? -33.854 1.648 52.086 1.00 96.44 192 ASN A CA 1
ATOM 1483 C C . ASN A 1 192 ? -33.649 2.453 53.375 1.00 96.44 192 ASN A C 1
ATOM 1485 O O . ASN A 1 192 ? -33.844 1.918 54.465 1.00 96.44 192 ASN A O 1
ATOM 1489 N N . THR A 1 193 ? -33.299 3.735 53.272 1.00 96.25 193 THR A N 1
ATOM 1490 C CA . THR A 1 193 ? -33.164 4.622 54.437 1.00 96.25 193 THR A CA 1
ATOM 1491 C C . THR A 1 193 ? -34.525 4.902 55.075 1.00 96.25 193 THR A C 1
ATOM 1493 O O . THR A 1 193 ? -34.667 4.803 56.294 1.00 96.25 193 THR A O 1
ATOM 1496 N N . GLN A 1 194 ? -35.546 5.185 54.260 1.00 95.12 194 GLN A N 1
ATOM 1497 C CA . GLN A 1 194 ? -36.917 5.386 54.741 1.00 95.12 194 GLN A CA 1
ATOM 1498 C C . GLN A 1 194 ? -37.477 4.111 55.393 1.00 95.12 194 GLN A C 1
ATOM 1500 O O . GLN A 1 194 ? -38.071 4.174 56.469 1.00 95.12 194 GLN A O 1
ATOM 1505 N N . LEU A 1 195 ? -37.218 2.943 54.795 1.00 93.50 195 LEU A N 1
ATOM 1506 C CA . LEU A 1 195 ? -37.555 1.638 55.372 1.00 93.50 195 LEU A CA 1
ATOM 1507 C C . LEU A 1 195 ? -36.776 1.346 56.659 1.00 93.50 195 LEU A C 1
ATOM 1509 O O . LEU A 1 195 ? -37.348 0.822 57.599 1.00 93.50 195 LEU A O 1
ATOM 1513 N N . ALA A 1 196 ? -35.497 1.678 56.782 1.00 94.25 196 ALA A N 1
ATOM 1514 C CA . ALA A 1 196 ? -34.784 1.447 58.042 1.00 94.25 196 ALA A CA 1
ATOM 1515 C C . ALA A 1 196 ? -35.330 2.318 59.191 1.00 94.25 196 ALA A C 1
ATOM 1517 O O . ALA A 1 196 ? -35.283 1.917 60.353 1.00 94.25 196 ALA A O 1
ATOM 1518 N N . GLY A 1 197 ? -35.854 3.503 58.863 1.00 91.06 197 GLY A N 1
ATOM 1519 C CA . GLY A 1 197 ? -36.398 4.456 59.827 1.00 91.06 197 GLY A CA 1
ATOM 1520 C C . GLY A 1 197 ? -37.863 4.242 60.216 1.00 91.06 197 GLY A C 1
ATOM 1521 O O . GLY A 1 197 ? -38.331 4.918 61.133 1.00 91.06 197 GLY A O 1
ATOM 1522 N N . HIS A 1 198 ? -38.609 3.350 59.551 1.00 89.25 198 HIS A N 1
ATOM 1523 C CA . HIS A 1 198 ? -40.027 3.164 59.876 1.00 89.25 198 HIS A CA 1
ATOM 1524 C C . HIS A 1 198 ? -40.213 2.377 61.182 1.00 89.25 198 HIS A C 1
ATOM 1526 O O . HIS A 1 198 ? -39.572 1.354 61.417 1.00 89.25 198 HIS A O 1
ATOM 1532 N N . THR A 1 199 ? -41.130 2.841 62.031 1.00 84.81 199 THR A N 1
ATOM 1533 C CA . THR A 1 199 ? -41.579 2.121 63.227 1.00 84.81 199 THR A CA 1
ATOM 1534 C C . THR A 1 199 ? -43.097 1.989 63.208 1.00 84.81 199 THR A C 1
ATOM 1536 O O . THR A 1 199 ? -43.815 2.881 62.753 1.00 84.81 199 THR A O 1
ATOM 1539 N N . HIS A 1 200 ? -43.602 0.852 63.688 1.00 79.38 200 HIS A N 1
ATOM 1540 C CA . HIS A 1 200 ? -45.033 0.676 63.908 1.00 79.38 200 HIS A CA 1
ATOM 1541 C C . HIS A 1 200 ? -45.435 1.319 65.239 1.00 79.38 200 HIS A C 1
ATOM 1543 O O . HIS A 1 200 ? -44.708 1.230 66.229 1.00 79.38 200 HIS A O 1
ATOM 1549 N N . LEU A 1 201 ? -46.612 1.944 65.274 1.00 77.31 201 LEU A N 1
ATOM 1550 C CA . LEU A 1 201 ? -47.217 2.396 66.526 1.00 77.31 201 LEU A CA 1
ATOM 1551 C C . LEU A 1 201 ? -47.618 1.176 67.386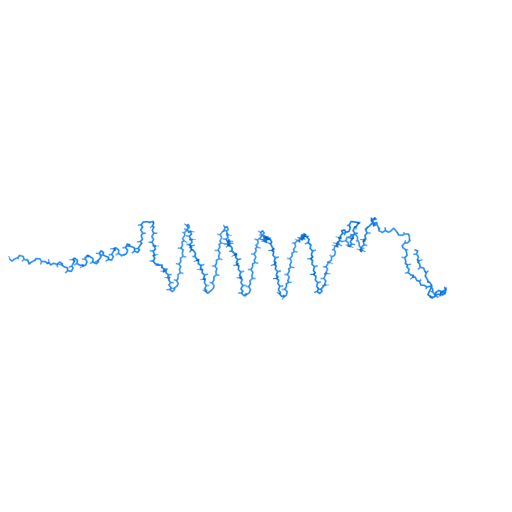 1.00 77.31 201 LEU A C 1
ATOM 1553 O O . LEU A 1 201 ? -47.957 0.133 66.817 1.00 77.31 201 LEU A O 1
ATOM 1557 N N . PRO A 1 202 ? -47.608 1.276 68.731 1.00 69.31 202 PRO A N 1
ATOM 1558 C CA . PRO A 1 202 ? -48.073 0.195 69.599 1.00 69.31 202 PRO A CA 1
ATOM 1559 C C . PRO A 1 202 ? -49.519 -0.180 69.251 1.00 69.31 202 PRO A C 1
ATOM 1561 O O . PRO A 1 202 ? -50.367 0.702 69.109 1.00 69.31 202 PRO A O 1
ATOM 1564 N N . GLY A 1 203 ? -49.794 -1.477 69.082 1.00 74.19 203 GLY A N 1
ATOM 1565 C CA . GLY A 1 203 ? -51.136 -1.968 68.757 1.00 74.19 203 GLY A CA 1
ATOM 1566 C C . GLY A 1 203 ? -52.162 -1.629 69.851 1.00 74.19 203 GLY A C 1
ATOM 1567 O O . GLY A 1 203 ? -51.777 -1.496 71.015 1.00 74.19 203 GLY A O 1
ATOM 1568 N N . PRO A 1 204 ? -53.454 -1.476 69.498 1.00 68.81 204 PRO A N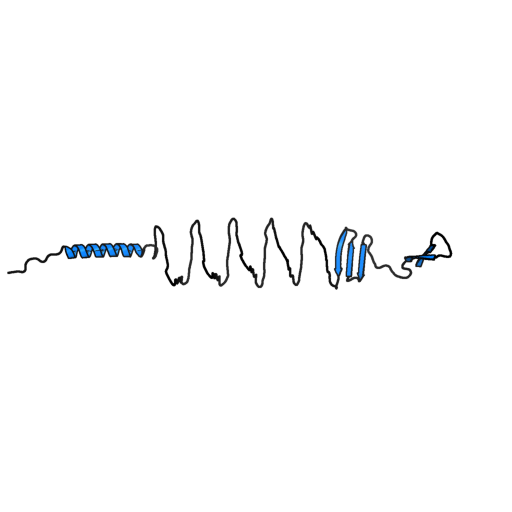 1
ATOM 1569 C CA . PRO A 1 204 ? -54.491 -1.116 70.459 1.00 68.81 204 PRO A CA 1
ATOM 1570 C C . PRO A 1 204 ? -54.661 -2.226 71.507 1.00 68.81 204 PRO A C 1
ATOM 1572 O O . PRO A 1 204 ? -54.757 -3.403 71.157 1.00 68.81 204 PRO A O 1
ATOM 1575 N N . SER A 1 205 ? -54.651 -1.820 72.780 1.00 58.03 205 SER A N 1
ATOM 1576 C CA . SER A 1 205 ? -54.858 -2.646 73.980 1.00 58.03 205 SER A CA 1
ATOM 1577 C C . SER A 1 205 ? -56.308 -3.057 74.178 1.00 58.03 205 SER A C 1
ATOM 1579 O O . SER A 1 205 ? -57.165 -2.159 73.997 1.00 58.03 205 SER A O 1
#

pLDDT: mean 92.95, std 7.97, range [58.03, 98.06]